Protein AF-0000000082933751 (afdb_homodimer)

Sequence (376 aa):
MKIKSKIVITSTIILCILLGGIYYFNVKMNSLSTYAIDEYTNLIQNIDNNFTFSNYEELMNNRSHMLALPLYCEDISPENGFIGRQKLFVFKSRTSGTVIMLQITYTGSDVDVWSSSFSYSPDLFNASDSVYGNFYNEKIPEVQLASNSFNYKGCSFNLLCLSDDSEKDLAASELMAFSNELIKFITKMKIKSKIVITSTIILCILLGGIYYFNVKMNSLSTYAIDEYTNLIQNIDNNFTFSNYEELMNNRSHMLALPLYCEDISPENGFIGRQKLFVFKSRTSGTVIMLQITYTGSDVDVWSSSFSYSPDLFNASDSVYGNFYNEKIPEVQLASNSFNYKGCSFNLLCLSDDSEKDLAASELMAFSNELIKFITK

Organism: NCBI:txid1450156

Foldseek 3Di:
DDDPPDPPPPPQPQPQVPDDDPPPPVPCCPPPDPVLLVVQVVLVVCCLVPDDDPQKDKDQRVHAGDDDDDPADVVPDRPDDQPSFKGKIWIAHPVQRKIKIKMKGQQQDPDWFKDDWDKDACVAQADLPHPNNVPHDPPDDHKIKIWTWTDDPRMIIIMMMIDNDPPPCPRVVVRVSSVVSVVVVSVD/DDPCPDPPPPPQPQPQVPDDDPPPCVPCCPPPDPVLLVVQVVLVVCCLVPDDDPQKDKDQRVHAGDGDDDPADVVPPRPDDQPSFKGWIWIAHPVQRKIKIKMKGQQQDPDWFKDDWDKDACVAQADLPHPNNVPHDPPDDHKIKIWTWTDDPRMIIIMMMIDNDPPPCPRVVVRVSSVVSVVVVSVD

Secondary structure (DSSP, 8-state):
------------------SS----------SS-HHHHHHHHHHHHHHHHH---TT-EE--TT----PPPSS--TTS-SS--STTSEEEEEEE-TTT--EEEEEEEE------EEEEEEEE-HHHHT-TTSTTGGG--TTS---EEEEEEEEETTEEEEEEEEE--SSTTHHHHHHHHHHHHHHHHHT-/------------------SS----------SS-HHHHHHHHHHHHHHHHH---TT-EE--TT----PPPSS--TTS-SS--STTSEEEEEEE-TTT--EEEEEEEE------EEEEEEEE-HHHHT-TTSTTGGG--TTS---EEEEEEEEETTEEEEEEEEE--SSTTHHHHHHHHHHHHHHHHHH-

Nearest PDB structures (foldseek):
  7pei-assembly2_BBB  TM=5.510E-01  e=3.209E-01  Klebsiella pneumoniae
  6q5f-assembly2_D  TM=5.058E-01  e=2.099E-01  Klebsiella pneumoniae
  7lxg-assembly1_B  TM=5.101E-01  e=3.020E-01  Klebsiella pneumoniae
  5oft-assembly1_B  TM=5.438E-01  e=6.643E-01  Klebsiella pneumoniae
  5qab-assembly3_C  TM=4.799E-01  e=4.090E-01  Klebsiella pneumoniae

Radius of gyration: 20.68 Å; Cα contacts (8 Å, |Δi|>4): 703; chains: 2; bounding box: 68×49×63 Å

Solvent-accessible surface area (backbone atoms only — not comparable to full-atom values): 21483 Å² total; per-residue (Å²): 141,84,87,73,80,80,79,81,76,79,78,77,76,76,76,73,80,71,92,84,83,76,68,78,71,75,59,76,71,60,86,61,55,68,62,60,52,48,54,50,51,52,50,52,51,45,45,75,74,70,61,78,50,93,74,45,45,75,67,35,76,94,45,69,63,72,35,82,72,51,74,88,38,74,79,41,47,62,84,60,76,56,83,92,35,54,46,38,42,39,32,39,22,80,82,74,12,33,39,38,37,39,34,41,16,62,61,71,38,84,57,40,29,66,43,46,40,31,66,46,40,36,74,58,54,46,24,63,85,27,100,38,10,91,63,44,48,93,53,43,56,74,44,29,34,17,36,38,27,31,26,49,93,22,27,27,39,42,37,38,15,36,17,49,59,82,58,82,62,46,19,45,52,53,40,37,54,50,49,45,53,48,52,55,61,72,70,103,137,95,76,80,81,82,81,81,77,80,78,76,74,75,74,73,75,70,92,86,84,81,69,82,73,74,61,78,71,60,85,61,51,69,63,60,53,49,54,49,50,50,49,52,51,44,44,73,73,68,61,80,52,93,74,45,45,76,69,36,76,95,44,65,63,66,36,82,72,54,74,86,38,75,78,41,45,59,84,60,76,58,82,92,35,54,44,38,42,38,33,38,20,80,83,74,11,34,39,39,38,40,35,41,14,62,61,69,40,84,56,39,29,66,43,45,39,31,66,45,40,35,74,57,54,47,26,62,85,26,100,40,11,91,64,44,46,92,54,44,56,74,43,28,34,17,38,38,27,31,25,50,92,21,26,28,39,41,37,38,16,35,18,50,58,82,59,82,64,46,19,46,53,53,40,37,54,50,49,44,53,49,50,56,61,70,72,103

Structure (mmCIF, N/CA/C/O backbone):
data_AF-0000000082933751-model_v1
#
loop_
_entity.id
_entity.type
_entity.pdbx_description
1 polymer 'DUF4367 domain-containing protein'
#
loop_
_atom_site.group_PDB
_atom_site.id
_atom_site.type_symbol
_atom_site.label_atom_id
_atom_site.label_alt_id
_atom_site.label_comp_id
_atom_site.label_asym_id
_atom_site.label_entity_id
_atom_site.label_seq_id
_atom_site.pdbx_PDB_ins_code
_atom_site.Cartn_x
_atom_site.Cartn_y
_atom_site.Cartn_z
_atom_site.occupancy
_atom_site.B_iso_or_equiv
_atom_site.auth_seq_id
_atom_site.auth_comp_id
_atom_site.auth_asym_id
_atom_site.auth_atom_id
_atom_site.pdbx_PDB_model_num
ATOM 1 N N . MET A 1 1 ? 35.469 -22.062 24.422 1 24.06 1 MET A N 1
ATOM 2 C CA . MET A 1 1 ? 34.562 -21.094 25.016 1 24.06 1 MET A CA 1
ATOM 3 C C . MET A 1 1 ? 33.438 -20.734 24.062 1 24.06 1 MET A C 1
ATOM 5 O O . MET A 1 1 ? 33.656 -20.047 23.062 1 24.06 1 MET A O 1
ATOM 9 N N . LYS A 1 2 ? 32.375 -21.688 23.797 1 26.2 2 LYS A N 1
ATOM 10 C CA . LYS A 1 2 ? 31.344 -22.047 22.844 1 26.2 2 LYS A CA 1
ATOM 11 C C . LYS A 1 2 ? 30.266 -20.969 22.766 1 26.2 2 LYS A C 1
ATOM 13 O O . LYS A 1 2 ? 29.953 -20.344 23.766 1 26.2 2 LYS A O 1
ATOM 18 N N . ILE A 1 3 ? 29.719 -20.594 21.469 1 25.05 3 ILE A N 1
ATOM 19 C CA . ILE A 1 3 ? 28.922 -19.672 20.688 1 25.05 3 ILE A CA 1
ATOM 20 C C . ILE A 1 3 ? 27.453 -19.781 21.094 1 25.05 3 ILE A C 1
ATOM 22 O O . ILE A 1 3 ? 26.703 -20.578 20.516 1 25.05 3 ILE A O 1
ATOM 26 N N . LYS A 1 4 ? 26.969 -20.094 22.266 1 26.19 4 LYS A N 1
ATOM 27 C CA . LYS A 1 4 ? 25.578 -20.406 22.562 1 26.19 4 LYS A CA 1
ATOM 28 C C . LYS A 1 4 ? 24.672 -19.203 22.312 1 26.19 4 LYS A C 1
ATOM 30 O O . LYS A 1 4 ? 24.25 -18.531 23.266 1 26.19 4 LYS A O 1
ATOM 35 N N . SER A 1 5 ? 25.031 -18.188 21.547 1 27.33 5 SER A N 1
ATOM 36 C CA . SER A 1 5 ? 24.203 -17 21.656 1 27.33 5 SER A CA 1
ATOM 37 C C . SER A 1 5 ? 22.734 -17.297 21.328 1 27.33 5 SER A C 1
ATOM 39 O O . SER A 1 5 ? 22.453 -17.922 20.297 1 27.33 5 SER A O 1
ATOM 41 N N . LYS A 1 6 ? 21.766 -17.438 22.375 1 26.12 6 LYS A N 1
ATOM 42 C CA . LYS A 1 6 ? 20.328 -17.609 22.594 1 26.12 6 LYS A CA 1
ATOM 43 C C . LYS A 1 6 ? 19.531 -16.703 21.656 1 26.12 6 LYS A C 1
ATOM 45 O O . LYS A 1 6 ? 19.719 -15.484 21.656 1 26.12 6 LYS A O 1
ATOM 50 N N . ILE A 1 7 ? 19.047 -17.172 20.5 1 26.59 7 ILE A N 1
ATOM 51 C CA . ILE A 1 7 ? 18.141 -16.75 19.438 1 26.59 7 ILE A CA 1
ATOM 52 C C . ILE A 1 7 ? 16.797 -16.359 20.031 1 26.59 7 ILE A C 1
ATOM 54 O O . ILE A 1 7 ? 16.062 -17.203 20.531 1 26.59 7 ILE A O 1
ATOM 58 N N . VAL A 1 8 ? 16.578 -15.305 20.922 1 26.89 8 VAL A N 1
ATOM 59 C CA . VAL A 1 8 ? 15.312 -14.789 21.438 1 26.89 8 VAL A CA 1
ATOM 60 C C . VAL A 1 8 ? 14.344 -14.539 20.281 1 26.89 8 VAL A C 1
ATOM 62 O O . VAL A 1 8 ? 14.555 -13.641 19.453 1 26.89 8 VAL A O 1
ATOM 65 N N . ILE A 1 9 ? 13.812 -15.492 19.578 1 28.45 9 ILE A N 1
ATOM 66 C CA . ILE A 1 9 ? 12.734 -15.523 18.594 1 28.45 9 ILE A CA 1
ATOM 67 C C . ILE A 1 9 ? 11.516 -14.789 19.141 1 28.45 9 ILE A C 1
ATOM 69 O O . ILE A 1 9 ? 10.906 -15.234 20.125 1 28.45 9 ILE A O 1
ATOM 73 N N . THR A 1 10 ? 11.391 -13.406 19.141 1 27.56 10 THR A N 1
ATOM 74 C CA . THR A 1 10 ? 10.242 -12.57 19.5 1 27.56 10 THR A CA 1
ATOM 75 C C . THR A 1 10 ? 8.977 -13.078 18.812 1 27.56 10 THR A C 1
ATOM 77 O O . THR A 1 10 ? 8.922 -13.18 17.578 1 27.56 10 THR A O 1
ATOM 80 N N . SER A 1 11 ? 8.117 -13.953 19.391 1 28.23 11 SER A N 1
ATOM 81 C CA . SER A 1 11 ? 6.723 -14.352 19.219 1 28.23 11 SER A CA 1
ATOM 82 C C . SER A 1 11 ? 5.855 -13.172 18.797 1 28.23 11 SER A C 1
ATOM 84 O O . SER A 1 11 ? 5.68 -12.219 19.562 1 28.23 11 SER A O 1
ATOM 86 N N . THR A 1 12 ? 5.875 -12.695 17.703 1 30.56 12 THR A N 1
ATOM 87 C CA . THR A 1 12 ? 4.977 -11.703 17.109 1 30.56 12 THR A CA 1
ATOM 88 C C . THR A 1 12 ? 3.52 -12.102 17.328 1 30.56 12 THR A C 1
ATOM 90 O O . THR A 1 12 ? 3.074 -13.141 16.844 1 30.56 12 THR A O 1
ATOM 93 N N . ILE A 1 13 ? 2.889 -11.758 18.5 1 29.83 13 ILE A N 1
ATOM 94 C CA . ILE A 1 13 ? 1.496 -11.797 18.938 1 29.83 13 ILE A CA 1
ATOM 95 C C . ILE A 1 13 ? 0.592 -11.273 17.828 1 29.83 13 ILE A C 1
ATOM 97 O O . ILE A 1 13 ? 0.677 -10.102 17.453 1 29.83 13 ILE A O 1
ATOM 101 N N . ILE A 1 14 ? 0.33 -11.984 16.828 1 31.81 14 ILE A N 1
ATOM 102 C CA . ILE A 1 14 ? -0.873 -11.773 16.031 1 31.81 14 ILE A CA 1
ATOM 103 C C . ILE A 1 14 ? -2.07 -11.555 16.953 1 31.81 14 ILE A C 1
ATOM 105 O O . ILE A 1 14 ? -2.516 -12.484 17.641 1 31.81 14 ILE A O 1
ATOM 109 N N . LEU A 1 15 ? -2.156 -10.43 17.578 1 31.05 15 LEU A N 1
ATOM 110 C CA . LEU A 1 15 ? -3.371 -10.125 18.328 1 31.05 15 LEU A CA 1
ATOM 111 C C . LEU A 1 15 ? -4.59 -10.141 17.406 1 31.05 15 LEU A C 1
ATOM 113 O O . LEU A 1 15 ? -4.785 -9.227 16.609 1 31.05 15 LEU A O 1
ATOM 117 N N . CYS A 1 16 ? -4.973 -11.258 16.984 1 29.83 16 CYS A N 1
ATOM 118 C CA . CYS A 1 16 ? -6.352 -11.359 16.531 1 29.83 16 CYS A CA 1
ATOM 119 C C . CYS A 1 16 ? -7.324 -10.891 17.594 1 29.83 16 CYS A C 1
ATOM 121 O O . CYS A 1 16 ? -7.57 -11.602 18.578 1 29.83 16 CYS A O 1
ATOM 123 N N . ILE A 1 17 ? -7.551 -9.656 17.938 1 32.56 17 ILE A N 1
ATOM 124 C CA . ILE A 1 17 ? -8.641 -9.203 18.797 1 32.56 17 ILE A CA 1
ATOM 125 C C . ILE A 1 17 ? -9.969 -9.75 18.281 1 32.56 17 ILE A C 1
ATOM 127 O O . ILE A 1 17 ? -10.547 -9.203 17.344 1 32.56 17 ILE A O 1
ATOM 131 N N . LEU A 1 18 ? -10.25 -10.938 18.156 1 29.06 18 LEU A N 1
ATOM 132 C CA . LEU A 1 18 ? -11.594 -11.484 17.969 1 29.06 18 LEU A CA 1
ATOM 133 C C . LEU A 1 18 ? -12.602 -10.773 18.859 1 29.06 18 LEU A C 1
ATOM 135 O O . LEU A 1 18 ? -13.641 -10.305 18.391 1 29.06 18 LEU A O 1
ATOM 139 N N . LEU A 1 19 ? -13.258 -11.633 19.984 1 30.53 19 LEU A N 1
ATOM 140 C CA . LEU A 1 19 ? -14.492 -11.5 20.75 1 30.53 19 LEU A CA 1
ATOM 141 C C . LEU A 1 19 ? -14.578 -10.125 21.406 1 30.53 19 LEU A C 1
ATOM 143 O O . LEU A 1 19 ? -13.648 -9.32 21.297 1 30.53 19 LEU A O 1
ATOM 147 N N . GLY A 1 20 ? -15.133 -10.078 23 1 29.86 20 GLY A N 1
ATOM 148 C CA . GLY A 1 20 ? -15.977 -9.391 23.969 1 29.86 20 GLY A CA 1
ATOM 149 C C . GLY A 1 20 ? -15.414 -8.047 24.391 1 29.86 20 GLY A C 1
ATOM 150 O O . GLY A 1 20 ? -16.109 -7.031 24.312 1 29.86 20 GLY A O 1
ATOM 151 N N . GLY A 1 21 ? -14.789 -8.039 25.766 1 26.27 21 GLY A N 1
ATOM 152 C CA . GLY A 1 21 ? -14.672 -6.895 26.672 1 26.27 21 GLY A CA 1
ATOM 153 C C . GLY A 1 21 ? -13.695 -5.844 26.172 1 26.27 21 GLY A C 1
ATOM 154 O O . GLY A 1 21 ? -12.547 -6.152 25.875 1 26.27 21 GLY A O 1
ATOM 155 N N . ILE A 1 22 ? -14.086 -4.812 25.391 1 28.75 22 ILE A N 1
ATOM 156 C CA . ILE A 1 22 ? -13.562 -3.453 25.297 1 28.75 22 ILE A CA 1
ATOM 157 C C . ILE A 1 22 ? -12.758 -3.113 26.547 1 28.75 22 ILE A C 1
ATOM 159 O O . ILE A 1 22 ? -13.328 -2.787 27.578 1 28.75 22 ILE A O 1
ATOM 163 N N . TYR A 1 23 ? -12.016 -3.977 27.141 1 25.58 23 TYR A N 1
ATOM 164 C CA . TYR A 1 23 ? -11.297 -3.264 28.188 1 25.58 23 TYR A CA 1
ATOM 165 C C . TYR A 1 23 ? -10.75 -1.938 27.672 1 25.58 23 TYR A C 1
ATOM 167 O O . TYR A 1 23 ? -10.18 -1.877 26.578 1 25.58 23 TYR A O 1
ATOM 175 N N . TYR A 1 24 ? -11.297 -0.832 28.328 1 26.22 24 TYR A N 1
ATOM 176 C CA . TYR A 1 24 ? -11.055 0.606 28.297 1 26.22 24 TYR A CA 1
ATOM 177 C C . TYR A 1 24 ? -9.555 0.905 28.297 1 26.22 24 TYR A C 1
ATOM 179 O O . TYR A 1 24 ? -8.898 0.784 29.328 1 26.22 24 TYR A O 1
ATOM 187 N N . PHE A 1 25 ? -8.805 0.22 27.562 1 28.16 25 PHE A N 1
ATOM 188 C CA . PHE A 1 25 ? -7.5 0.857 27.484 1 28.16 25 PHE A CA 1
ATOM 189 C C . PHE A 1 25 ? -7.637 2.373 27.406 1 28.16 25 PHE A C 1
ATOM 191 O O . PHE A 1 25 ? -7.984 2.922 26.359 1 28.16 25 PHE A O 1
ATOM 198 N N . ASN A 1 26 ? -8.016 2.969 28.422 1 27.53 26 ASN A N 1
ATOM 199 C CA . ASN A 1 26 ? -7.84 4.391 28.703 1 27.53 26 ASN A CA 1
ATOM 200 C C . ASN A 1 26 ? -6.453 4.875 28.297 1 27.53 26 ASN A C 1
ATOM 202 O O . ASN A 1 26 ? -5.57 5.023 29.156 1 27.53 26 ASN A O 1
ATOM 206 N N . VAL A 1 27 ? -5.805 4.113 27.422 1 32.09 27 VAL A N 1
ATOM 207 C CA . VAL A 1 27 ? -4.586 4.805 27.016 1 32.09 27 VAL A CA 1
ATOM 208 C C . VAL A 1 27 ? -4.91 6.242 26.609 1 32.09 27 VAL A C 1
ATOM 210 O O . VAL A 1 27 ? -5.895 6.488 25.906 1 32.09 27 VAL A O 1
ATOM 213 N N . LYS A 1 28 ? -4.387 7.156 27.219 1 31.59 28 LYS A N 1
ATOM 214 C CA . LYS A 1 28 ? -4.395 8.578 26.906 1 31.59 28 LYS A CA 1
ATOM 215 C C . LYS A 1 28 ? -4.258 8.812 25.406 1 31.59 28 LYS A C 1
ATOM 217 O O . LYS A 1 28 ? -3.166 8.672 24.844 1 31.59 28 LYS A O 1
ATOM 222 N N . MET A 1 29 ? -5.082 8.281 24.516 1 39.28 29 MET A N 1
ATOM 223 C CA . MET A 1 29 ? -5.273 9.062 23.297 1 39.28 29 MET A CA 1
ATOM 224 C C . MET A 1 29 ? -5.129 10.555 23.578 1 39.28 29 MET A C 1
ATOM 226 O O . MET A 1 29 ? -6.121 11.242 23.828 1 39.28 29 MET A O 1
ATOM 230 N N . ASN A 1 30 ? -4.246 10.805 24.312 1 38.62 30 ASN A N 1
ATOM 231 C CA . ASN A 1 30 ? -4.16 12.195 24.75 1 38.62 30 ASN A CA 1
ATOM 232 C C . ASN A 1 30 ? -4.438 13.164 23.594 1 38.62 30 ASN A C 1
ATOM 234 O O . ASN A 1 30 ? -5.246 14.078 23.734 1 38.62 30 ASN A O 1
ATOM 238 N N 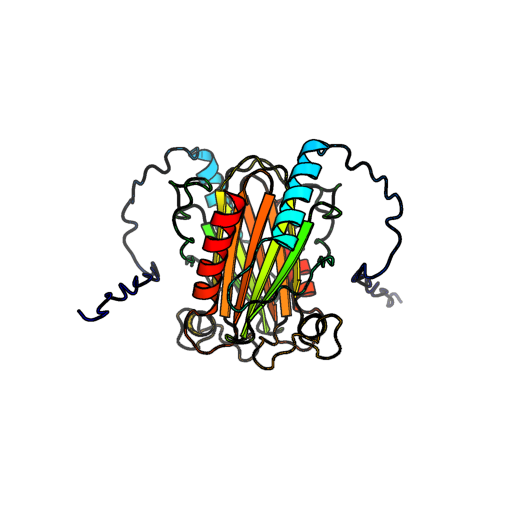. SER A 1 31 ? -3.318 13.273 22.625 1 45.59 31 SER A N 1
ATOM 239 C CA . SER A 1 31 ? -3.258 14.555 21.922 1 45.59 31 SER A CA 1
ATOM 240 C C . SER A 1 31 ? -4.27 14.617 20.797 1 45.59 31 SER A C 1
ATOM 242 O O . SER A 1 31 ? -4.34 15.609 20.062 1 45.59 31 SER A O 1
ATOM 244 N N . LEU A 1 32 ? -4.809 13.445 20.344 1 53.34 32 LEU A N 1
ATOM 245 C CA . LEU A 1 32 ? -5.812 13.672 19.312 1 53.34 32 LEU A CA 1
ATOM 246 C C . LEU A 1 32 ? -7.066 14.312 19.891 1 53.34 32 LEU A C 1
ATOM 248 O O . LEU A 1 32 ? -7.59 13.844 20.906 1 53.34 32 LEU A O 1
ATOM 252 N N . SER A 1 33 ? -7.359 15.422 19.344 1 59.88 33 SER A N 1
ATOM 253 C CA . SER A 1 33 ? -8.586 16.078 19.797 1 59.88 33 SER A CA 1
ATOM 254 C C . SER A 1 33 ? -9.789 15.148 19.672 1 59.88 33 SER A C 1
ATOM 256 O O . SER A 1 33 ? -9.844 14.312 18.766 1 59.88 33 SER A O 1
ATOM 258 N N . THR A 1 34 ? -10.539 14.969 20.594 1 62.62 34 THR A N 1
ATOM 259 C CA . THR A 1 34 ? -11.781 14.211 20.656 1 62.62 34 THR A CA 1
ATOM 260 C C . THR A 1 34 ? -12.57 14.367 19.359 1 62.62 34 THR A C 1
ATOM 262 O O . THR A 1 34 ? -13.133 13.398 18.844 1 62.62 34 THR A O 1
ATOM 265 N N . TYR A 1 35 ? -12.469 15.5 18.828 1 58.5 35 TYR A N 1
ATOM 266 C CA . TYR A 1 35 ? -13.195 15.781 17.594 1 58.5 35 TYR A CA 1
ATOM 267 C C . TYR A 1 35 ? -12.617 14.992 16.422 1 58.5 35 TYR A C 1
ATOM 269 O O . TYR A 1 35 ? -13.359 14.406 15.633 1 58.5 35 TYR A O 1
ATOM 277 N N . ALA A 1 36 ? -11.359 14.891 16.359 1 72.25 36 ALA A N 1
ATOM 278 C CA . ALA A 1 36 ? -10.703 14.203 15.258 1 72.25 36 ALA A CA 1
ATOM 279 C C . ALA A 1 36 ? -10.992 12.703 15.297 1 72.25 36 ALA A C 1
ATOM 281 O O . ALA A 1 36 ? -11.219 12.078 14.258 1 72.25 36 ALA A O 1
ATOM 282 N N . ILE A 1 37 ? -11.203 12.25 16.484 1 75 37 ILE A N 1
ATOM 283 C CA . ILE A 1 37 ? -11.484 10.828 16.656 1 75 37 ILE A CA 1
ATOM 284 C C . ILE A 1 37 ? -12.938 10.547 16.266 1 75 37 ILE A C 1
ATOM 286 O O . ILE A 1 37 ? -13.227 9.531 15.625 1 75 37 ILE A O 1
ATOM 290 N N . ASP A 1 38 ? -13.773 11.469 16.562 1 83.62 38 ASP A N 1
ATOM 291 C CA . ASP A 1 38 ? -15.188 11.305 16.203 1 83.62 38 ASP A CA 1
ATOM 292 C C . ASP A 1 38 ? -15.383 11.32 14.695 1 83.62 38 ASP A C 1
ATOM 294 O O . ASP A 1 38 ? -16.141 10.516 14.156 1 83.62 38 ASP A O 1
ATOM 298 N N . GLU A 1 39 ? -14.719 12.234 14.078 1 86.69 39 GLU A N 1
ATOM 299 C CA . GLU A 1 39 ? -14.844 12.32 12.633 1 86.69 39 GLU A CA 1
ATOM 300 C C . GLU A 1 39 ? -14.312 11.062 11.953 1 86.69 39 GLU A C 1
ATOM 302 O O . GLU A 1 39 ? -14.93 10.562 11.008 1 86.69 39 GLU A O 1
ATOM 307 N N . TYR A 1 40 ? -13.289 10.625 12.484 1 91.5 40 TYR A N 1
ATOM 308 C CA . TYR A 1 40 ? -12.727 9.383 11.969 1 91.5 40 TYR A CA 1
ATOM 309 C C . TYR A 1 40 ? -13.688 8.211 12.195 1 91.5 40 TYR A C 1
ATOM 311 O O . TYR A 1 40 ? -13.961 7.445 11.273 1 91.5 40 TYR A O 1
ATOM 319 N N . THR A 1 41 ? -14.18 8.125 13.359 1 91.19 41 THR A N 1
ATOM 320 C CA . THR A 1 41 ? -15.102 7.043 13.688 1 91.19 41 THR A CA 1
ATOM 321 C C . THR A 1 41 ? -16.344 7.109 12.805 1 91.19 41 THR A C 1
ATOM 323 O O . THR A 1 41 ? -16.812 6.086 12.312 1 91.19 41 THR A O 1
ATOM 326 N N . ASN A 1 42 ? -16.844 8.273 12.672 1 93.31 42 ASN A N 1
ATOM 327 C CA . ASN A 1 42 ? -18 8.453 11.82 1 93.31 42 ASN A CA 1
ATOM 328 C C . ASN A 1 42 ? -17.719 8.047 10.375 1 93.31 42 ASN A C 1
ATOM 330 O O . ASN A 1 42 ? -18.562 7.438 9.719 1 93.31 42 ASN A O 1
ATOM 334 N N . LEU A 1 43 ? -16.578 8.383 9.914 1 94.44 43 LEU A N 1
ATOM 335 C CA . LEU A 1 43 ? -16.172 8.008 8.562 1 94.44 43 LEU A CA 1
ATOM 336 C C . LEU A 1 43 ? -16.156 6.492 8.406 1 94.44 43 LEU A C 1
ATOM 338 O O . LEU A 1 43 ? -16.719 5.957 7.453 1 94.44 43 LEU A O 1
ATOM 342 N N . ILE A 1 44 ? -15.539 5.793 9.336 1 94 44 ILE A N 1
ATOM 343 C CA . ILE A 1 44 ? -15.422 4.34 9.281 1 94 44 ILE A CA 1
ATOM 344 C C . ILE A 1 44 ? -16.812 3.709 9.32 1 94 44 ILE A C 1
ATOM 346 O O . ILE A 1 44 ? -17.125 2.811 8.539 1 94 44 ILE A O 1
ATOM 350 N N . GLN A 1 45 ? -17.641 4.223 10.188 1 93.06 45 GLN A N 1
ATOM 351 C CA . GLN A 1 45 ? -19 3.701 10.289 1 93.06 45 GLN A CA 1
ATOM 352 C C . GLN A 1 45 ? -19.781 3.934 9 1 93.06 45 GLN A C 1
ATOM 354 O O . GLN A 1 45 ? -20.531 3.064 8.562 1 93.06 45 GLN A O 1
ATOM 359 N N . ASN A 1 46 ? -19.578 5.043 8.492 1 95.44 46 ASN A N 1
ATOM 360 C CA . ASN A 1 46 ? -20.25 5.348 7.242 1 95.44 46 ASN A CA 1
ATOM 361 C C . ASN A 1 46 ? -19.844 4.391 6.129 1 95.44 46 ASN A C 1
ATOM 363 O O . ASN A 1 46 ? -20.688 3.898 5.379 1 95.44 46 ASN A O 1
ATOM 367 N N . ILE A 1 47 ? -18.594 4.129 5.984 1 94.5 47 ILE A N 1
ATOM 368 C CA . ILE A 1 47 ? -18.094 3.211 4.969 1 94.5 47 ILE A CA 1
ATOM 369 C C . ILE A 1 47 ? -18.609 1.8 5.254 1 94.5 47 ILE A C 1
ATOM 371 O O . ILE A 1 47 ? -19.125 1.127 4.355 1 94.5 47 ILE A O 1
ATOM 375 N N . ASP A 1 48 ? -18.531 1.412 6.469 1 92.75 48 ASP A N 1
ATOM 376 C CA . ASP A 1 48 ? -19 0.089 6.867 1 92.75 48 ASP A CA 1
ATOM 377 C C . ASP A 1 48 ? -20.469 -0.113 6.488 1 92.75 48 ASP A C 1
ATOM 379 O O . ASP A 1 48 ? -20.859 -1.191 6.031 1 92.75 48 ASP A O 1
ATOM 383 N N . ASN A 1 49 ? -21.234 0.91 6.594 1 93.56 49 ASN A N 1
ATOM 384 C CA . ASN A 1 49 ? -22.688 0.756 6.492 1 93.56 49 ASN A CA 1
ATOM 385 C C . ASN A 1 49 ? -23.188 1.09 5.09 1 93.56 49 ASN A C 1
ATOM 387 O O . ASN A 1 49 ? -24.219 0.566 4.652 1 93.56 49 ASN A O 1
ATOM 391 N N . ASN A 1 50 ? -22.438 1.952 4.383 1 95.5 50 ASN A N 1
ATOM 392 C CA . ASN A 1 50 ? -23.109 2.551 3.238 1 95.5 50 ASN A CA 1
ATOM 393 C C . ASN A 1 50 ? -22.266 2.43 1.968 1 95.5 50 ASN A C 1
ATOM 395 O O . ASN A 1 50 ? -22.766 2.676 0.867 1 95.5 50 ASN A O 1
ATOM 399 N N . PHE A 1 51 ? -21.016 2.102 2.043 1 96.5 51 PHE A N 1
ATOM 400 C CA . PHE A 1 51 ? -20.188 2.004 0.843 1 96.5 51 PHE A CA 1
ATOM 401 C C . PHE A 1 51 ? -20.234 0.595 0.266 1 96.5 51 PHE A C 1
ATOM 403 O O . PHE A 1 51 ? -20.016 -0.383 0.981 1 96.5 51 PHE A O 1
ATOM 410 N N . THR A 1 52 ? -20.531 0.563 -0.919 1 95.44 52 THR A N 1
ATOM 411 C CA . THR A 1 52 ? -20.484 -0.695 -1.656 1 95.44 52 THR A CA 1
ATOM 412 C C . THR A 1 52 ? -19.781 -0.519 -2.994 1 95.44 52 THR A C 1
ATOM 414 O O . THR A 1 52 ? -19.75 0.58 -3.553 1 95.44 52 THR A O 1
ATOM 417 N N . PHE A 1 53 ? -19.188 -1.537 -3.4 1 95.5 53 PHE A N 1
ATOM 418 C CA . PHE A 1 53 ? -18.578 -1.572 -4.723 1 95.5 53 PHE A CA 1
ATOM 419 C C . PHE A 1 53 ? -19.078 -2.773 -5.52 1 95.5 53 PHE A C 1
ATOM 421 O O . PHE A 1 53 ? -19 -3.91 -5.047 1 95.5 53 PHE A O 1
ATOM 428 N N . SER A 1 54 ? -19.578 -2.48 -6.656 1 93.12 54 SER A N 1
ATOM 429 C CA . SER A 1 54 ? -20.281 -3.482 -7.453 1 93.12 54 SER A CA 1
ATOM 430 C C . SER A 1 54 ? -19.438 -4.746 -7.617 1 93.12 54 SER A C 1
ATOM 432 O O . SER A 1 54 ? -18.25 -4.668 -7.906 1 93.12 54 SER A O 1
ATOM 434 N N . ASN A 1 55 ? -20.031 -5.9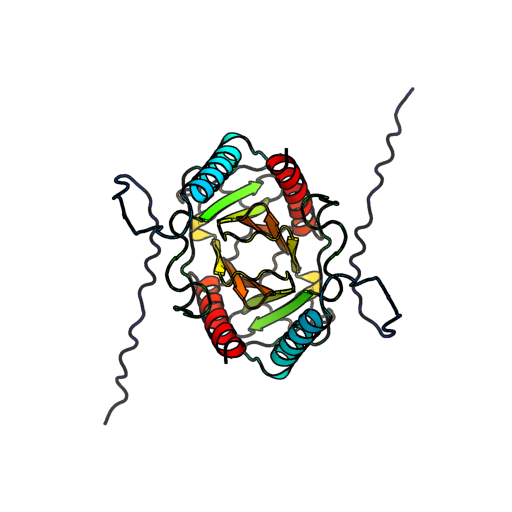26 -7.34 1 91 55 ASN A N 1
ATOM 435 C CA . ASN A 1 55 ? -19.484 -7.262 -7.531 1 91 55 ASN A CA 1
ATOM 436 C C . ASN A 1 55 ? -18.422 -7.578 -6.48 1 91 55 ASN A C 1
ATOM 438 O O . ASN A 1 55 ? -17.609 -8.484 -6.668 1 91 55 ASN A O 1
ATOM 442 N N . TYR A 1 56 ? -18.359 -6.746 -5.477 1 92.62 56 TYR A N 1
ATOM 443 C CA . TYR A 1 56 ? -17.438 -7.012 -4.379 1 92.62 56 TYR A CA 1
ATOM 444 C C . TYR A 1 56 ? -18.188 -7.207 -3.066 1 92.62 56 TYR A C 1
ATOM 446 O O . TYR A 1 56 ? -19.219 -6.574 -2.838 1 92.62 56 TYR A O 1
ATOM 454 N N . GLU A 1 57 ? -17.656 -8.008 -2.252 1 89.88 57 GLU A N 1
ATOM 455 C CA . GLU A 1 57 ? -18.109 -8.195 -0.882 1 89.88 57 GLU A CA 1
ATOM 456 C C . GLU A 1 57 ? -17.047 -7.785 0.126 1 89.88 57 GLU A C 1
ATOM 458 O O . GLU A 1 57 ? -15.867 -8.125 -0.037 1 89.88 57 GLU A O 1
ATOM 463 N N . GLU A 1 58 ? -17.469 -7.055 1.114 1 92.31 58 GLU A N 1
ATOM 464 C CA . GLU A 1 58 ? -16.562 -6.668 2.189 1 92.31 58 GLU A CA 1
ATOM 465 C C . GLU A 1 58 ? -16.484 -7.75 3.268 1 92.31 58 GLU A C 1
ATOM 467 O O . GLU A 1 58 ? -17.516 -8.195 3.773 1 92.31 58 GLU A O 1
ATOM 472 N N . LEU A 1 59 ? -15.289 -8.07 3.693 1 88.75 59 LEU A N 1
ATOM 473 C CA . LEU A 1 59 ? -15.094 -9.266 4.5 1 88.75 59 LEU A CA 1
ATOM 474 C C . LEU A 1 59 ? -14.938 -8.914 5.973 1 88.75 59 LEU A C 1
ATOM 476 O O . LEU A 1 59 ? -15.211 -9.734 6.848 1 88.75 59 LEU A O 1
ATOM 480 N N . MET A 1 60 ? -14.422 -7.801 6.211 1 85.88 60 MET A N 1
ATOM 481 C CA . MET A 1 60 ? -13.945 -7.512 7.559 1 85.88 60 MET A CA 1
ATOM 482 C C . MET A 1 60 ? -15.094 -7.117 8.477 1 85.88 60 MET A C 1
ATOM 484 O O . MET A 1 60 ? -15.062 -7.395 9.68 1 85.88 60 MET A O 1
ATOM 488 N N . ASN A 1 61 ? -16.031 -6.52 7.961 1 79.25 61 ASN A N 1
ATOM 489 C CA . ASN A 1 61 ? -17.141 -5.996 8.75 1 79.25 61 ASN A CA 1
ATOM 490 C C . ASN A 1 61 ? -16.656 -5.254 9.984 1 79.25 61 ASN A C 1
ATOM 492 O O . ASN A 1 61 ? -15.875 -4.309 9.883 1 79.25 61 ASN A O 1
ATOM 496 N N . ASN A 1 62 ? -16.953 -5.691 11.125 1 74.31 62 ASN A N 1
ATOM 497 C CA . ASN A 1 62 ? -16.594 -4.969 12.336 1 74.31 62 ASN A CA 1
ATOM 498 C C . ASN A 1 62 ? -15.219 -5.406 12.859 1 74.31 62 ASN A C 1
ATOM 500 O O . ASN A 1 62 ? -14.773 -4.938 13.906 1 74.31 62 ASN A O 1
ATOM 504 N N . ARG A 1 63 ? -14.641 -6.238 12.07 1 75.62 63 ARG A N 1
ATOM 505 C CA . ARG A 1 63 ? -13.312 -6.688 12.469 1 75.62 63 ARG A CA 1
ATOM 506 C C . ARG A 1 63 ? -12.227 -5.848 11.797 1 75.62 63 ARG A C 1
ATOM 508 O O . ARG A 1 63 ? -12.5 -5.141 10.828 1 75.62 63 ARG A O 1
ATOM 515 N N . SER A 1 64 ? -11.031 -5.797 12.562 1 73 64 SER A N 1
ATOM 516 C CA . SER A 1 64 ? -9.883 -5.148 11.938 1 73 64 SER A CA 1
ATOM 517 C C . SER A 1 64 ? -8.625 -5.988 12.102 1 73 64 SER A C 1
ATOM 519 O O . SER A 1 64 ? -8.578 -6.902 12.93 1 73 64 SER A O 1
ATOM 521 N N . HIS A 1 65 ? -7.766 -5.809 11.203 1 74.94 65 HIS A N 1
ATOM 522 C CA . HIS A 1 65 ? -6.48 -6.496 11.156 1 74.94 65 HIS A CA 1
ATOM 523 C C . HIS A 1 65 ? -5.336 -5.512 10.953 1 74.94 65 HIS A C 1
ATOM 525 O O . HIS A 1 65 ? -5.465 -4.555 10.188 1 74.94 65 HIS A O 1
ATOM 531 N N . MET A 1 66 ? -4.352 -5.668 11.828 1 73.12 66 MET A N 1
ATOM 532 C CA . MET A 1 66 ? -3.172 -4.82 11.703 1 73.12 66 MET A CA 1
ATOM 533 C C . MET A 1 66 ? -1.894 -5.648 11.766 1 73.12 66 MET A C 1
ATOM 535 O O . MET A 1 66 ? -1.866 -6.707 12.398 1 73.12 66 MET A O 1
ATOM 539 N N . LEU A 1 67 ? -0.945 -5.168 11.031 1 75.62 67 LEU A N 1
ATOM 540 C CA . LEU A 1 67 ? 0.414 -5.684 11.156 1 75.62 67 LEU A CA 1
ATOM 541 C C . LEU A 1 67 ? 1.229 -4.832 12.125 1 75.62 67 LEU A C 1
ATOM 543 O O . LEU A 1 67 ? 1.097 -3.605 12.141 1 75.62 67 LEU A O 1
ATOM 547 N N . ALA A 1 68 ? 1.979 -5.523 12.867 1 67 68 ALA A N 1
ATOM 548 C CA . ALA A 1 68 ? 2.84 -4.805 13.805 1 67 68 ALA A CA 1
ATOM 549 C C . ALA A 1 68 ? 3.783 -3.859 13.07 1 67 68 ALA A C 1
ATOM 551 O O . ALA A 1 68 ? 4.148 -4.105 11.922 1 67 68 ALA A O 1
ATOM 552 N N . LEU A 1 69 ? 3.975 -2.758 13.719 1 71 69 LEU A N 1
ATOM 553 C CA . LEU A 1 69 ? 4.891 -1.771 13.156 1 71 69 LEU A CA 1
ATOM 554 C C . LEU A 1 69 ? 6.34 -2.164 13.414 1 71 69 LEU A C 1
ATOM 556 O O . LEU A 1 69 ? 6.633 -2.865 14.391 1 71 69 LEU A O 1
ATOM 560 N N . PRO A 1 70 ? 7.125 -1.823 12.336 1 63.66 70 PRO A N 1
ATOM 561 C CA . PRO A 1 70 ? 8.547 -2.025 12.625 1 63.66 70 PRO A CA 1
ATOM 562 C C . PRO A 1 70 ? 8.984 -1.394 13.938 1 63.66 70 PRO A C 1
ATOM 564 O O . PRO A 1 70 ? 8.266 -0.557 14.492 1 63.66 70 PRO A O 1
ATOM 567 N N . LEU A 1 71 ? 10.047 -1.799 14.5 1 58.97 71 LEU A N 1
ATOM 568 C CA . LEU A 1 71 ? 10.609 -1.306 15.758 1 58.97 71 LEU A CA 1
ATOM 569 C C . LEU A 1 71 ? 10.453 0.208 15.859 1 58.97 71 LEU A C 1
ATOM 571 O O . LEU A 1 71 ? 10.391 0.902 14.844 1 58.97 71 LEU A O 1
ATOM 575 N N . TYR A 1 72 ? 10.297 0.579 17.094 1 58.09 72 TYR A N 1
ATOM 576 C CA . TYR A 1 72 ? 10.102 1.941 17.578 1 58.09 72 TYR A CA 1
ATOM 577 C C . TYR A 1 72 ? 11.102 2.895 16.922 1 58.09 72 TYR A C 1
ATOM 579 O O . TYR A 1 72 ? 12.305 2.617 16.891 1 58.09 72 TYR A O 1
ATOM 587 N N . CYS A 1 73 ? 10.461 3.662 15.984 1 61.53 73 CYS A N 1
ATOM 588 C CA . CYS A 1 73 ? 11.258 4.805 15.547 1 61.53 73 CYS A CA 1
ATOM 589 C C . CYS A 1 73 ? 10.789 6.086 16.234 1 61.53 73 CYS A C 1
ATOM 591 O O . CYS A 1 73 ? 9.703 6.59 15.93 1 61.53 73 CYS A O 1
ATOM 593 N N . GLU A 1 74 ? 11.586 6.523 17.172 1 62.03 74 GLU A N 1
ATOM 594 C CA . GLU A 1 74 ? 11.273 7.734 17.922 1 62.03 74 GLU A CA 1
ATOM 595 C C . GLU A 1 74 ? 10.961 8.898 17 1 62.03 74 GLU A C 1
ATOM 597 O O . GLU A 1 74 ? 10.164 9.781 17.328 1 62.03 74 GLU A O 1
ATOM 602 N N . ASP A 1 75 ? 11.539 8.82 15.883 1 61.5 75 ASP A N 1
ATOM 603 C CA . ASP A 1 75 ? 11.406 9.961 14.984 1 61.5 75 ASP A CA 1
ATOM 604 C C . ASP A 1 75 ? 10.062 9.922 14.25 1 61.5 75 ASP A C 1
ATOM 606 O O . ASP A 1 75 ? 9.578 10.953 13.781 1 61.5 75 ASP A O 1
ATOM 610 N N . ILE A 1 76 ? 9.562 8.656 14.016 1 66.44 76 ILE A N 1
ATOM 611 C CA . ILE A 1 76 ? 8.273 8.477 13.344 1 66.44 76 ILE A CA 1
ATOM 612 C C . ILE A 1 76 ? 7.223 8.031 14.359 1 66.44 76 ILE A C 1
ATOM 614 O O . ILE A 1 76 ? 7.168 6.859 14.742 1 66.44 76 ILE A O 1
ATOM 618 N N . SER A 1 77 ? 6.555 8.875 15.102 1 61.22 77 SER A N 1
ATOM 619 C CA . SER A 1 77 ? 5.473 8.93 16.078 1 61.22 77 SER A CA 1
ATOM 620 C C . SER A 1 77 ? 5.59 7.793 17.094 1 61.22 77 SER A C 1
ATOM 622 O O . SER A 1 77 ? 5.152 6.668 16.828 1 61.22 77 SER A O 1
ATOM 624 N N . PRO A 1 78 ? 6.41 7.922 18.031 1 53.75 78 PRO A N 1
ATOM 625 C CA . PRO A 1 78 ? 6.711 6.977 19.109 1 53.75 78 PRO A CA 1
ATOM 626 C C . PRO A 1 78 ? 5.453 6.445 19.781 1 53.75 78 PRO A C 1
ATOM 628 O O . PRO A 1 78 ? 5.402 5.273 20.172 1 53.75 78 PRO A O 1
ATOM 631 N N . GLU A 1 79 ? 4.598 7.324 20.203 1 52.16 79 GLU A N 1
ATOM 632 C CA . GLU A 1 79 ? 3.705 7.02 21.328 1 52.16 79 GLU A CA 1
ATOM 633 C C . GLU A 1 79 ? 2.42 6.359 20.828 1 52.16 79 GLU A C 1
ATOM 635 O O . GLU A 1 79 ? 1.728 5.691 21.609 1 52.16 79 GLU A O 1
ATOM 640 N N . ASN A 1 80 ? 2.148 6.594 19.578 1 56.16 80 ASN A N 1
ATOM 641 C CA . ASN A 1 80 ? 0.769 6.145 19.422 1 56.16 80 ASN A CA 1
ATOM 642 C C . ASN A 1 80 ? 0.635 5.145 18.266 1 56.16 80 ASN A C 1
ATOM 644 O O . ASN A 1 80 ? 0.96 5.461 17.125 1 56.16 80 ASN A O 1
ATOM 648 N N . GLY A 1 81 ? 0.847 3.939 18.5 1 65.81 81 GLY A N 1
ATOM 649 C CA . GLY A 1 81 ? 0.478 2.869 17.578 1 65.81 81 GLY A CA 1
ATOM 650 C C . GLY A 1 81 ? -0.785 3.166 16.797 1 65.81 81 GLY A C 1
ATOM 651 O O . GLY A 1 81 ? -1.053 4.32 16.453 1 65.81 81 GLY A O 1
ATOM 652 N N . PHE A 1 82 ? -1.383 2.162 16.234 1 74.5 82 PHE A N 1
ATOM 653 C CA . PHE A 1 82 ? -2.529 2.307 15.344 1 74.5 82 PHE A CA 1
ATOM 654 C C . PHE A 1 82 ? -3.832 2.061 16.094 1 74.5 82 PHE A C 1
ATOM 656 O O . PHE A 1 82 ? -4.918 2.162 15.516 1 74.5 82 PHE A O 1
ATOM 663 N N . ILE A 1 83 ? -3.74 1.847 17.344 1 70.81 83 ILE A N 1
ATOM 664 C CA . ILE A 1 83 ? -4.938 1.431 18.062 1 70.81 83 ILE A CA 1
ATOM 665 C C . ILE A 1 83 ? -5.973 2.555 18.047 1 70.81 83 ILE A C 1
ATOM 667 O O . ILE A 1 83 ? -5.676 3.688 18.422 1 70.81 83 ILE A O 1
ATOM 671 N N . GLY A 1 84 ? -7.145 2.223 17.562 1 75 84 GLY A N 1
ATOM 672 C CA . GLY A 1 84 ? -8.273 3.141 17.531 1 75 84 GLY A CA 1
ATOM 673 C C . GLY A 1 84 ? -8.195 4.156 16.406 1 75 84 GLY A C 1
ATOM 674 O O . GLY A 1 84 ? -9.039 5.047 16.312 1 75 84 GLY A O 1
ATOM 675 N N . ARG A 1 85 ? -7.16 4.035 15.609 1 84.44 85 ARG A N 1
ATOM 676 C CA . ARG A 1 85 ? -7.066 5.055 14.57 1 84.44 85 ARG A CA 1
ATOM 677 C C . ARG A 1 85 ? -6.777 4.434 13.211 1 84.44 85 ARG A C 1
ATOM 679 O O . ARG A 1 85 ? -6.281 5.105 12.305 1 84.44 85 ARG A O 1
ATOM 686 N N . GLN A 1 86 ? -7.035 3.146 13.195 1 89.31 86 GLN A N 1
ATOM 687 C CA . GLN A 1 86 ? -6.824 2.469 11.922 1 89.31 86 GLN A CA 1
ATOM 688 C C . GLN A 1 86 ? -7.887 1.397 11.688 1 89.31 86 GLN A C 1
ATOM 690 O O . GLN A 1 86 ? -8.258 0.672 12.609 1 89.31 86 GLN A O 1
ATOM 695 N N . LYS A 1 87 ? -8.359 1.245 10.477 1 92.62 87 LYS A N 1
ATOM 696 C CA . LYS A 1 87 ? -9.32 0.228 10.062 1 92.62 87 LYS A CA 1
ATOM 697 C C . LYS A 1 87 ? -8.953 -0.35 8.695 1 92.62 87 LYS A C 1
ATOM 699 O O . LYS A 1 87 ? -8.688 0.395 7.754 1 92.62 87 LYS A O 1
ATOM 704 N N . LEU A 1 88 ? -8.867 -1.661 8.656 1 93.44 88 LEU A N 1
ATOM 705 C CA . LEU A 1 88 ? -8.656 -2.365 7.398 1 93.44 88 LEU A CA 1
ATOM 706 C C . LEU A 1 88 ? -9.977 -2.904 6.848 1 93.44 88 LEU A C 1
ATOM 708 O O . LEU A 1 88 ? -10.742 -3.543 7.574 1 93.44 88 LEU A O 1
ATOM 712 N N . PHE A 1 89 ? -10.227 -2.605 5.609 1 93.94 89 PHE A N 1
ATOM 713 C CA . PHE A 1 89 ? -11.289 -3.232 4.832 1 93.94 89 PHE A CA 1
ATOM 714 C C . PHE A 1 89 ? -10.711 -4.145 3.756 1 93.94 89 PHE A C 1
ATOM 716 O O . PHE A 1 89 ? -9.703 -3.809 3.129 1 93.94 89 PHE A O 1
ATOM 723 N N . VAL A 1 90 ? -11.344 -5.27 3.58 1 93.06 90 VAL A N 1
ATOM 724 C CA . VAL A 1 90 ? -10.961 -6.191 2.514 1 93.06 90 VAL A CA 1
ATOM 725 C C . VAL A 1 90 ? -12.18 -6.52 1.65 1 93.06 90 VAL A C 1
ATOM 727 O O . VAL A 1 90 ? -13.18 -7.027 2.152 1 93.06 90 VAL A O 1
ATOM 730 N N . PHE A 1 91 ? -12.07 -6.188 0.382 1 93.38 91 PHE A N 1
ATOM 731 C CA . PHE A 1 91 ? -13.125 -6.453 -0.591 1 93.38 91 PHE A CA 1
ATOM 732 C C . PHE A 1 91 ? -12.695 -7.543 -1.565 1 93.38 91 PHE A C 1
ATOM 734 O O . PHE A 1 91 ? -11.609 -7.477 -2.145 1 93.38 91 PHE A O 1
ATOM 741 N N . LYS A 1 92 ? -13.578 -8.469 -1.762 1 91.94 92 LYS A N 1
ATOM 742 C CA . LYS A 1 92 ? -13.281 -9.555 -2.695 1 91.94 92 LYS A CA 1
ATOM 743 C C . LYS A 1 92 ? -14.352 -9.656 -3.777 1 91.94 92 LYS A C 1
ATOM 745 O O . LYS A 1 92 ? -15.539 -9.523 -3.494 1 91.94 92 LYS A O 1
ATOM 750 N N . SER A 1 93 ? -13.859 -9.836 -4.957 1 91.12 93 SER A N 1
ATOM 751 C CA . SER A 1 93 ? -14.766 -10.094 -6.07 1 91.12 93 SER A CA 1
ATOM 752 C C . SER A 1 93 ? -14.734 -11.562 -6.48 1 91.12 93 SER A C 1
ATOM 754 O O . SER A 1 93 ? -13.711 -12.055 -6.969 1 91.12 93 SER A O 1
ATOM 756 N N . ARG A 1 94 ? -15.797 -12.172 -6.43 1 83 94 ARG A N 1
ATOM 757 C CA . ARG A 1 94 ? -15.875 -13.562 -6.863 1 83 94 ARG A CA 1
ATOM 758 C C . ARG A 1 94 ? -15.836 -13.664 -8.383 1 83 94 ARG A C 1
ATOM 760 O O . ARG A 1 94 ? -15.398 -14.68 -8.93 1 83 94 ARG A O 1
ATOM 767 N N . THR A 1 95 ? -16.219 -12.586 -9.008 1 84.69 95 THR A N 1
ATOM 768 C CA . THR A 1 95 ? -16.312 -12.594 -10.461 1 84.69 95 THR A CA 1
ATOM 769 C C . THR A 1 95 ? -14.945 -12.375 -11.094 1 84.69 95 THR A C 1
ATOM 771 O O . THR A 1 95 ? -14.508 -13.164 -11.93 1 84.69 95 THR A O 1
ATOM 774 N N . SER A 1 96 ? -14.227 -11.438 -10.617 1 86.5 96 SER A N 1
ATOM 775 C CA . SER A 1 96 ? -12.945 -11.109 -11.227 1 86.5 96 SER A CA 1
ATOM 776 C C . SER A 1 96 ? -11.797 -11.82 -10.523 1 86.5 96 SER A C 1
ATOM 778 O O . SER A 1 96 ? -10.688 -11.898 -11.062 1 86.5 96 SER A O 1
ATOM 780 N N . GLY A 1 97 ? -12.055 -12.297 -9.336 1 89.19 97 GLY A N 1
ATOM 781 C CA . GLY A 1 97 ? -10.992 -12.898 -8.562 1 89.19 97 GLY A CA 1
ATOM 782 C C . GLY A 1 97 ? -10.008 -11.891 -8.008 1 89.19 97 GLY A C 1
ATOM 783 O O . GLY A 1 97 ? -8.852 -12.219 -7.734 1 89.19 97 GLY A O 1
ATOM 784 N N . THR A 1 98 ? -10.445 -10.656 -7.926 1 93.44 98 THR A N 1
ATOM 785 C CA . THR A 1 98 ? -9.594 -9.594 -7.406 1 93.44 98 THR A CA 1
ATOM 786 C C . THR A 1 98 ? -9.891 -9.328 -5.934 1 93.44 98 THR A C 1
ATOM 788 O O . THR A 1 98 ? -11 -9.602 -5.461 1 93.44 98 THR A O 1
ATOM 791 N N . VAL A 1 99 ? -8.852 -8.898 -5.238 1 94.06 99 VAL A N 1
ATOM 792 C CA . VAL A 1 99 ? -8.961 -8.484 -3.844 1 94.06 99 VAL A CA 1
ATOM 793 C C . VAL A 1 99 ? -8.531 -7.023 -3.703 1 94.06 99 VAL A C 1
ATOM 795 O O . VAL A 1 99 ? -7.465 -6.637 -4.176 1 94.06 99 VAL A O 1
ATOM 798 N N . ILE A 1 100 ? -9.352 -6.23 -3.096 1 96 100 ILE A N 1
ATOM 799 C CA . ILE A 1 100 ? -9.016 -4.84 -2.811 1 96 100 ILE A CA 1
ATOM 800 C C . ILE A 1 100 ? -8.93 -4.629 -1.301 1 96 100 ILE A C 1
ATOM 802 O O . ILE A 1 100 ? -9.844 -5 -0.563 1 96 100 ILE A O 1
ATOM 806 N N . MET A 1 101 ? -7.824 -4.09 -0.881 1 95.94 101 MET A N 1
ATOM 807 C CA . MET A 1 101 ? -7.621 -3.713 0.515 1 95.94 101 MET A CA 1
ATOM 808 C C . MET A 1 101 ? -7.621 -2.195 0.676 1 95.94 101 MET A C 1
ATOM 810 O O . MET A 1 101 ? -6.949 -1.487 -0.076 1 95.94 101 MET A O 1
ATOM 814 N N . LEU A 1 102 ? -8.375 -1.753 1.588 1 96.69 102 LEU A N 1
ATOM 815 C CA . LEU A 1 102 ? -8.461 -0.345 1.959 1 96.69 102 LEU A CA 1
ATOM 816 C C . LEU A 1 102 ? -8.125 -0.151 3.434 1 96.69 102 LEU A C 1
ATOM 818 O O . LEU A 1 102 ? -8.844 -0.636 4.309 1 96.69 102 LEU A O 1
ATOM 822 N N . GLN A 1 103 ? -7.086 0.499 3.686 1 95.81 103 GLN A N 1
ATOM 823 C CA . GLN A 1 103 ? -6.742 0.861 5.059 1 95.81 103 GLN A CA 1
ATOM 824 C C . GLN A 1 103 ? -6.898 2.361 5.285 1 95.81 103 GLN A C 1
ATOM 826 O O . GLN A 1 103 ? -6.383 3.17 4.512 1 95.81 103 GLN A O 1
ATOM 831 N N . ILE A 1 104 ? -7.594 2.691 6.27 1 94.5 104 ILE A N 1
ATOM 832 C CA . ILE A 1 104 ? -7.789 4.09 6.637 1 94.5 104 ILE A CA 1
ATOM 833 C C . ILE A 1 104 ? -7.188 4.348 8.016 1 94.5 104 ILE A C 1
ATOM 835 O O . ILE A 1 104 ? -7.48 3.625 8.969 1 94.5 104 ILE A O 1
ATOM 839 N N . THR A 1 105 ? -6.367 5.293 8.078 1 91.44 105 THR A N 1
ATOM 840 C CA . THR A 1 105 ? -5.703 5.652 9.328 1 91.44 105 THR A CA 1
ATOM 841 C C . THR A 1 105 ? -5.84 7.148 9.594 1 91.44 105 THR A C 1
ATOM 843 O O . THR A 1 105 ? -5.582 7.969 8.711 1 91.44 105 THR A O 1
ATOM 846 N N . TYR A 1 106 ? -6.191 7.418 10.773 1 91.44 106 TYR A N 1
ATOM 847 C CA . TYR A 1 106 ? -6.137 8.82 11.156 1 91.44 106 TYR A CA 1
ATOM 848 C C . TYR A 1 106 ? -4.699 9.258 11.43 1 91.44 106 TYR A C 1
ATOM 850 O O . TYR A 1 106 ? -4.035 8.695 12.305 1 91.44 106 TYR A O 1
ATOM 858 N N . THR A 1 107 ? -4.266 10.25 10.695 1 87.69 107 THR A N 1
ATOM 859 C CA . THR A 1 107 ? -2.895 10.727 10.836 1 87.69 107 THR A CA 1
ATOM 860 C C . THR A 1 107 ? -2.867 12.141 11.406 1 87.69 107 THR A C 1
ATOM 862 O O . THR A 1 107 ? -1.839 12.594 11.914 1 87.69 107 THR A O 1
ATOM 865 N N . GLY A 1 108 ? -3.912 12.898 11.25 1 85 108 GLY A N 1
ATOM 866 C CA . GLY A 1 108 ? -3.971 14.281 11.688 1 85 108 GLY A CA 1
ATOM 867 C C . GLY A 1 108 ? -3.367 15.25 10.688 1 85 108 GLY A C 1
ATOM 868 O O . GLY A 1 108 ? -3.281 16.453 10.953 1 85 108 GLY A O 1
ATOM 869 N N . SER A 1 109 ? -2.973 14.75 9.531 1 83.38 109 SER A N 1
ATOM 870 C CA . SER A 1 109 ? -2.412 15.625 8.508 1 83.38 109 SER A CA 1
ATOM 871 C C . SER A 1 109 ? -3.484 16.516 7.898 1 83.38 109 SER A C 1
ATOM 873 O O . SER A 1 109 ? -4.582 16.062 7.582 1 83.38 109 SER A O 1
ATOM 875 N N . ASP A 1 110 ? -3.113 17.734 7.711 1 80.44 110 ASP A N 1
ATOM 876 C CA . ASP A 1 110 ? -4.062 18.688 7.133 1 80.44 110 ASP A CA 1
ATOM 877 C C . ASP A 1 110 ? -3.816 18.859 5.633 1 80.44 110 ASP A C 1
ATOM 879 O O . ASP A 1 110 ? -4.391 19.75 5.008 1 80.44 110 ASP A O 1
ATOM 883 N N . VAL A 1 111 ? -2.947 18.031 5.117 1 83.62 111 VAL A N 1
ATOM 884 C CA . VAL A 1 111 ? -2.621 18.141 3.701 1 83.62 111 VAL A CA 1
ATOM 885 C C . VAL A 1 111 ? -3.395 17.094 2.91 1 83.62 111 VAL A C 1
ATOM 887 O O . VAL A 1 111 ? -3.174 15.891 3.08 1 83.62 111 VAL A O 1
ATOM 890 N N . ASP A 1 112 ? -4.379 17.609 2.141 1 88 112 ASP A N 1
ATOM 891 C CA . ASP A 1 112 ? -5.09 16.719 1.221 1 88 112 ASP A CA 1
ATOM 892 C C . ASP A 1 112 ? -4.316 16.547 -0.086 1 88 112 ASP A C 1
ATOM 894 O O . ASP A 1 112 ? -4.227 17.484 -0.885 1 88 112 ASP A O 1
ATOM 898 N N . VAL A 1 113 ? -3.76 15.328 -0.282 1 87.19 113 VAL A N 1
ATOM 899 C CA . VAL A 1 113 ? -2.842 15.148 -1.4 1 87.19 113 VAL A CA 1
ATOM 900 C C . VAL A 1 113 ? -2.723 13.664 -1.735 1 87.19 113 VAL A C 1
ATOM 902 O O . VAL A 1 113 ? -2.803 12.812 -0.846 1 87.19 113 VAL A O 1
ATOM 905 N N . TRP A 1 114 ? -2.537 13.391 -3.037 1 88.75 114 TRP A N 1
ATOM 906 C CA . TRP A 1 114 ? -2.146 12.031 -3.416 1 88.75 114 TRP A CA 1
ATOM 907 C C . TRP A 1 114 ? -0.756 11.703 -2.889 1 88.75 114 TRP A C 1
ATOM 909 O O . TRP A 1 114 ? 0.156 12.531 -2.959 1 88.75 114 TRP A O 1
ATOM 919 N N . SER A 1 115 ? -0.583 10.43 -2.379 1 88.88 115 SER A N 1
ATOM 920 C CA . SER A 1 115 ? 0.68 10.102 -1.728 1 88.88 115 SER A CA 1
ATOM 921 C C . SER A 1 115 ? 1.377 8.938 -2.428 1 88.88 115 SER A C 1
ATOM 923 O O . SER A 1 115 ? 2.564 8.695 -2.205 1 88.88 115 SER A O 1
ATOM 925 N N . SER A 1 116 ? 0.669 8.242 -3.234 1 89.31 116 SER A N 1
ATOM 926 C CA . SER A 1 116 ? 1.287 7.117 -3.932 1 89.31 116 SER A CA 1
ATOM 927 C C . SER A 1 116 ? 0.417 6.637 -5.09 1 89.31 116 SER A C 1
ATOM 929 O O . SER A 1 116 ? -0.811 6.727 -5.027 1 89.31 116 SER A O 1
ATOM 931 N N . SER A 1 117 ? 1.034 6.207 -6.105 1 90.06 117 SER A N 1
ATOM 932 C CA . SER A 1 117 ? 0.368 5.508 -7.199 1 90.06 117 SER A CA 1
ATOM 933 C C . SER A 1 117 ? 1.358 4.672 -8.008 1 90.06 117 SER A C 1
ATOM 935 O O . SER A 1 117 ? 2.281 5.215 -8.617 1 90.06 117 SER A O 1
ATOM 937 N N . PHE A 1 118 ? 1.157 3.377 -7.969 1 90.38 118 PHE A N 1
ATOM 938 C CA . PHE A 1 118 ? 2.018 2.52 -8.773 1 90.38 118 PHE A CA 1
ATOM 939 C C . PHE A 1 118 ? 1.357 1.168 -9.023 1 90.38 118 PHE A C 1
ATOM 941 O O . PHE A 1 118 ? 0.331 0.854 -8.414 1 90.38 118 PHE A O 1
ATOM 948 N N . SER A 1 119 ? 1.925 0.465 -9.938 1 91.62 119 SER A N 1
ATOM 949 C CA . SER A 1 119 ? 1.494 -0.903 -10.203 1 91.62 119 SER A CA 1
ATOM 950 C C . SER A 1 119 ? 2.689 -1.824 -10.43 1 91.62 119 SER A C 1
ATOM 952 O O . SER A 1 119 ? 3.795 -1.357 -10.703 1 91.62 119 SER A O 1
ATOM 954 N N . TYR A 1 120 ? 2.445 -3.041 -10.195 1 90.25 120 TYR A N 1
ATOM 955 C CA . TYR A 1 120 ? 3.373 -4.141 -10.438 1 90.25 120 TYR A CA 1
ATOM 956 C C . TYR A 1 120 ? 2.709 -5.238 -11.266 1 90.25 120 TYR A C 1
ATOM 958 O O . TYR A 1 120 ? 1.588 -5.656 -10.961 1 90.25 120 TYR A O 1
ATOM 966 N N . SER A 1 121 ? 3.402 -5.609 -12.289 1 88.5 121 SER A N 1
ATOM 967 C CA . SER A 1 121 ? 2.91 -6.723 -13.094 1 88.5 121 SER A CA 1
ATOM 968 C C . SER A 1 121 ? 4.043 -7.668 -13.484 1 88.5 121 SER A C 1
ATOM 970 O O . SER A 1 121 ? 5.16 -7.227 -13.75 1 88.5 121 SER A O 1
ATOM 972 N N . PRO A 1 122 ? 3.705 -8.898 -13.578 1 86.06 122 PRO A N 1
ATOM 973 C CA . PRO A 1 122 ? 4.723 -9.867 -13.992 1 86.06 122 PRO A CA 1
ATOM 974 C C . PRO A 1 122 ? 5.262 -9.586 -15.398 1 86.06 122 PRO A C 1
ATOM 976 O O . PRO A 1 122 ? 6.457 -9.766 -15.648 1 86.06 122 PRO A O 1
ATOM 979 N N . ASP A 1 123 ? 4.473 -9.117 -16.234 1 82.56 123 ASP A N 1
ATOM 980 C CA . ASP A 1 123 ? 4.895 -8.844 -17.609 1 82.56 123 ASP A CA 1
ATOM 981 C C . ASP A 1 123 ? 5.992 -7.781 -17.641 1 82.56 123 ASP A C 1
ATOM 983 O O . ASP A 1 123 ? 6.914 -7.859 -18.453 1 82.56 123 ASP A O 1
ATOM 987 N N . LEU A 1 124 ? 5.887 -6.914 -16.719 1 82.06 124 LEU A N 1
ATOM 988 C CA . LEU A 1 124 ? 6.828 -5.801 -16.703 1 82.06 124 LEU A CA 1
ATOM 989 C C . LEU A 1 124 ? 8.055 -6.141 -15.859 1 82.06 124 LEU A C 1
ATOM 991 O O . LEU A 1 124 ? 9.18 -5.84 -16.25 1 82.06 124 LEU A O 1
ATOM 995 N N . PHE A 1 125 ? 7.805 -6.891 -14.805 1 86.12 125 PHE A N 1
ATOM 996 C CA . PHE A 1 125 ? 8.883 -6.949 -13.828 1 86.12 125 PHE A CA 1
ATOM 997 C C . PHE A 1 125 ? 9.477 -8.352 -13.758 1 86.12 125 PHE A C 1
ATOM 999 O O . PHE A 1 125 ? 10.555 -8.547 -13.195 1 86.12 125 PHE A O 1
ATOM 1006 N N . ASN A 1 126 ? 8.758 -9.305 -14.258 1 83.06 126 ASN A N 1
ATOM 1007 C CA . ASN A 1 126 ? 9.211 -10.688 -14.086 1 83.06 126 ASN A CA 1
ATOM 1008 C C . ASN A 1 126 ? 9.602 -11.312 -15.422 1 83.06 126 ASN A C 1
ATOM 1010 O O . ASN A 1 126 ? 10.102 -12.438 -15.461 1 83.06 126 ASN A O 1
ATOM 1014 N N . ALA A 1 127 ? 9.305 -10.664 -16.422 1 74.75 127 ALA A N 1
ATOM 1015 C CA . ALA A 1 127 ? 9.586 -11.266 -17.734 1 74.75 127 ALA A CA 1
ATOM 1016 C C . ALA A 1 127 ? 11.086 -11.258 -18.031 1 74.75 127 ALA A C 1
ATOM 1018 O O . ALA A 1 127 ? 11.766 -10.266 -17.781 1 74.75 127 ALA A O 1
ATOM 1019 N N . SER A 1 128 ? 11.492 -12.359 -18.516 1 73.81 128 SER A N 1
ATOM 1020 C CA . SER A 1 128 ? 12.906 -12.516 -18.797 1 73.81 128 SER A CA 1
ATOM 1021 C C . SER A 1 128 ? 13.352 -11.555 -19.891 1 73.81 128 SER A C 1
ATOM 1023 O O . SER A 1 128 ? 14.523 -11.148 -19.938 1 73.81 128 SER A O 1
ATOM 1025 N N . ASP A 1 129 ? 12.5 -11.219 -20.688 1 73.19 129 ASP A N 1
ATOM 1026 C CA . ASP A 1 129 ? 12.844 -10.336 -21.797 1 73.19 129 ASP A CA 1
ATOM 1027 C C . ASP A 1 129 ? 12.438 -8.891 -21.5 1 73.19 129 ASP A C 1
ATOM 1029 O O . ASP A 1 129 ? 12.492 -8.031 -22.375 1 73.19 129 ASP A O 1
ATOM 1033 N N . SER A 1 130 ? 12.047 -8.742 -20.266 1 67.62 130 SER A N 1
ATOM 1034 C CA . SER A 1 130 ? 11.672 -7.383 -19.891 1 67.62 130 SER A CA 1
ATOM 1035 C C . SER A 1 130 ? 12.906 -6.527 -19.625 1 67.62 130 SER A C 1
ATOM 1037 O O . SER A 1 130 ? 14.023 -7.043 -19.562 1 67.62 130 SER A O 1
ATOM 1039 N N . VAL A 1 131 ? 12.719 -5.25 -19.562 1 68.94 131 VAL A N 1
ATOM 1040 C CA . VAL A 1 131 ? 13.766 -4.293 -19.25 1 68.94 131 VAL A CA 1
ATOM 1041 C C . VAL A 1 131 ? 14.398 -4.652 -17.906 1 68.94 131 VAL A C 1
ATOM 1043 O O . VAL A 1 131 ? 15.547 -4.301 -17.625 1 68.94 131 VAL A O 1
ATOM 1046 N N . TYR A 1 132 ? 13.633 -5.578 -17.141 1 66.38 132 TYR A N 1
ATOM 1047 C CA . TYR A 1 132 ? 14.133 -5.953 -15.828 1 66.38 132 TYR A CA 1
ATOM 1048 C C . TYR A 1 132 ? 14.445 -7.445 -15.766 1 66.38 132 TYR A C 1
ATOM 1050 O O . TYR A 1 132 ? 14.547 -8.023 -14.688 1 66.38 132 TYR A O 1
ATOM 1058 N N . GLY A 1 133 ? 14.477 -8.078 -16.875 1 63.91 133 GLY A N 1
ATOM 1059 C CA . GLY A 1 133 ? 14.562 -9.516 -17.062 1 63.91 133 GLY A CA 1
ATOM 1060 C C . GLY A 1 133 ? 15.797 -10.125 -16.406 1 63.91 133 GLY A C 1
ATOM 1061 O O . GLY A 1 133 ? 15.797 -11.312 -16.062 1 63.91 133 GLY A O 1
ATOM 1062 N N . ASN A 1 134 ? 16.734 -9.383 -16.312 1 63.75 134 ASN A N 1
ATOM 1063 C CA . ASN A 1 134 ? 17.953 -9.93 -15.727 1 63.75 134 ASN A CA 1
ATOM 1064 C C . ASN A 1 134 ? 17.719 -10.398 -14.289 1 63.75 134 ASN A C 1
ATOM 1066 O O . ASN A 1 134 ? 18.547 -11.133 -13.734 1 63.75 134 ASN A O 1
ATOM 1070 N N . PHE A 1 135 ? 16.594 -10.039 -13.828 1 63.97 135 PHE A N 1
ATOM 1071 C CA . PHE A 1 135 ? 16.297 -10.375 -12.438 1 63.97 135 PHE A CA 1
ATOM 1072 C C . PHE A 1 135 ? 15.18 -11.406 -12.359 1 63.97 135 PHE A C 1
ATOM 1074 O O . PHE A 1 135 ? 14.539 -11.555 -11.32 1 63.97 135 PHE A O 1
ATOM 1081 N N . TYR A 1 136 ? 15.07 -11.961 -13.5 1 62.47 136 TYR A N 1
ATOM 1082 C CA . TYR A 1 136 ? 14.055 -13.008 -13.547 1 62.47 136 TYR A CA 1
ATOM 1083 C C . TYR A 1 136 ? 14.383 -14.117 -12.555 1 62.47 136 TYR A C 1
ATOM 1085 O O . TYR A 1 136 ? 15.547 -14.484 -12.375 1 62.47 136 TYR A O 1
ATOM 1093 N N . ASN A 1 137 ? 13.406 -14.438 -11.789 1 63.94 137 ASN A N 1
ATOM 1094 C CA . ASN A 1 137 ? 13.445 -15.578 -10.891 1 63.94 137 ASN A CA 1
ATOM 1095 C C . ASN A 1 137 ? 12.094 -16.281 -10.82 1 63.94 137 ASN A C 1
ATOM 1097 O O . ASN A 1 137 ? 11.055 -15.633 -10.656 1 63.94 137 ASN A O 1
ATOM 1101 N N . GLU A 1 138 ? 12.227 -17.547 -11.008 1 64.62 138 GLU A N 1
ATOM 1102 C CA . GLU A 1 138 ? 11.031 -18.391 -11.031 1 64.62 138 GLU A CA 1
ATOM 1103 C C . GLU A 1 138 ? 10.258 -18.281 -9.719 1 64.62 138 GLU A C 1
ATOM 1105 O O . GLU A 1 138 ? 9.055 -18.562 -9.68 1 64.62 138 GLU A O 1
ATOM 1110 N N . LYS A 1 139 ? 10.859 -17.781 -8.711 1 77.12 139 LYS A N 1
ATOM 1111 C CA . LYS A 1 139 ? 10.219 -17.812 -7.402 1 77.12 139 LYS A CA 1
ATOM 1112 C C . LYS A 1 139 ? 9.477 -16.5 -7.121 1 77.12 139 LYS A C 1
ATOM 1114 O O . LYS A 1 139 ? 8.805 -16.375 -6.098 1 77.12 139 LYS A O 1
ATOM 1119 N N . ILE A 1 140 ? 9.469 -15.656 -8.055 1 81.69 140 ILE A N 1
ATOM 1120 C CA . ILE A 1 140 ? 8.844 -14.352 -7.832 1 81.69 140 ILE A CA 1
ATOM 1121 C C . ILE A 1 140 ? 7.34 -14.453 -8.078 1 81.69 140 ILE A C 1
ATOM 1123 O O . ILE A 1 140 ? 6.902 -15.117 -9.016 1 81.69 140 ILE A O 1
ATOM 1127 N N . PRO A 1 141 ? 6.629 -13.836 -7.195 1 85.88 141 PRO A N 1
ATOM 1128 C CA . PRO A 1 141 ? 5.176 -13.938 -7.34 1 85.88 141 PRO A CA 1
ATOM 1129 C C . PRO A 1 141 ? 4.68 -13.461 -8.703 1 85.88 141 PRO A C 1
ATOM 1131 O O . PRO A 1 141 ? 5.121 -12.414 -9.188 1 85.88 141 PRO A O 1
ATOM 1134 N N . GLU A 1 142 ? 3.779 -14.273 -9.289 1 87.62 142 GLU A N 1
ATOM 1135 C CA . GLU A 1 142 ? 3.143 -13.914 -10.555 1 87.62 142 GLU A CA 1
ATOM 1136 C C . GLU A 1 142 ? 1.762 -13.305 -10.32 1 87.62 142 GLU A C 1
ATOM 1138 O O . GLU A 1 142 ? 0.746 -13.914 -10.664 1 87.62 142 GLU A O 1
ATOM 1143 N N . VAL A 1 143 ? 1.761 -12.156 -9.75 1 92.38 143 VAL A N 1
ATOM 1144 C CA . VAL A 1 143 ? 0.522 -11.484 -9.367 1 92.38 143 VAL A CA 1
ATOM 1145 C C . VAL A 1 143 ? 0.584 -10.016 -9.789 1 92.38 143 VAL A C 1
ATOM 1147 O O . VAL A 1 143 ? 1.646 -9.391 -9.727 1 92.38 143 VAL A O 1
ATOM 1150 N N . GLN A 1 144 ? -0.54 -9.562 -10.219 1 93.44 144 GLN A N 1
ATOM 1151 C CA . GLN A 1 144 ? -0.667 -8.125 -10.445 1 93.44 144 GLN A CA 1
ATOM 1152 C C . GLN A 1 144 ? -0.978 -7.387 -9.148 1 93.44 144 GLN A C 1
ATOM 1154 O O . GLN A 1 144 ? -1.764 -7.867 -8.328 1 93.44 144 GLN A O 1
ATOM 1159 N N . LEU A 1 145 ? -0.343 -6.293 -9.039 1 95.12 145 LEU A N 1
ATOM 1160 C CA . LEU A 1 145 ? -0.598 -5.418 -7.902 1 95.12 145 LEU A CA 1
ATOM 1161 C C . LEU A 1 145 ? -0.73 -3.965 -8.352 1 95.12 145 LEU A C 1
ATOM 1163 O O . LEU A 1 145 ? 0.021 -3.51 -9.219 1 95.12 145 LEU A O 1
ATOM 1167 N N . ALA A 1 146 ? -1.67 -3.301 -7.832 1 95.12 146 ALA A N 1
ATOM 1168 C CA . ALA A 1 146 ? -1.808 -1.854 -7.984 1 95.12 146 ALA A CA 1
ATOM 1169 C C . ALA A 1 146 ? -2.047 -1.181 -6.637 1 95.12 146 ALA A C 1
ATOM 1171 O O . ALA A 1 146 ? -2.707 -1.746 -5.762 1 95.12 146 ALA A O 1
ATOM 1172 N N . SER A 1 147 ? -1.5 -0.044 -6.52 1 95.25 147 SER A N 1
ATOM 1173 C CA . SER A 1 147 ? -1.634 0.667 -5.25 1 95.25 147 SER A CA 1
ATOM 1174 C C . SER A 1 147 ? -1.79 2.168 -5.473 1 95.25 147 SER A C 1
ATOM 1176 O O . SER A 1 147 ? -1.133 2.744 -6.344 1 95.25 147 SER A O 1
ATOM 1178 N N . ASN A 1 148 ? -2.633 2.771 -4.738 1 92.88 148 ASN A N 1
ATOM 1179 C CA . ASN A 1 148 ? -2.664 4.223 -4.598 1 92.88 148 ASN A CA 1
ATOM 1180 C C . ASN A 1 148 ? -2.994 4.641 -3.168 1 92.88 148 ASN A C 1
ATOM 1182 O O . ASN A 1 148 ? -3.531 3.846 -2.393 1 92.88 148 ASN A O 1
ATOM 1186 N N . SER A 1 149 ? -2.572 5.77 -2.842 1 93.19 149 SER A N 1
ATOM 1187 C CA . SER A 1 149 ? -2.865 6.309 -1.518 1 93.19 149 SER A CA 1
ATOM 1188 C C . SER A 1 149 ? -3.037 7.82 -1.563 1 93.19 149 SER A C 1
ATOM 1190 O O . SER A 1 149 ? -2.494 8.484 -2.449 1 93.19 149 SER A O 1
ATOM 1192 N N . PHE A 1 150 ? -3.771 8.312 -0.643 1 90.69 150 PHE A N 1
ATOM 1193 C CA . PHE A 1 150 ? -3.963 9.758 -0.525 1 90.69 150 PHE A CA 1
ATOM 1194 C C . PHE A 1 150 ? -4.312 10.141 0.908 1 90.69 150 PHE A C 1
ATOM 1196 O O . PHE A 1 150 ? -4.73 9.289 1.698 1 90.69 150 PHE A O 1
ATOM 1203 N N . ASN A 1 151 ? -4.055 11.352 1.157 1 90.69 151 ASN A N 1
ATOM 1204 C CA . ASN A 1 151 ? -4.535 11.977 2.387 1 90.69 151 ASN A CA 1
ATOM 1205 C C . ASN A 1 151 ? -5.766 12.844 2.131 1 90.69 151 ASN A C 1
ATOM 1207 O O . ASN A 1 151 ? -5.828 13.562 1.131 1 90.69 151 ASN A O 1
ATOM 1211 N N . TYR A 1 152 ? -6.703 12.711 3.025 1 90.69 152 TYR A N 1
ATOM 1212 C CA . TYR A 1 152 ? -7.922 13.508 2.912 1 90.69 152 TYR A CA 1
ATOM 1213 C C . TYR A 1 152 ? -8.547 13.75 4.281 1 90.69 152 TYR A C 1
ATOM 1215 O O . TYR A 1 152 ? -8.836 12.797 5.016 1 90.69 152 TYR A O 1
ATOM 1223 N N . LYS A 1 153 ? -8.719 14.992 4.703 1 90.25 153 LYS A N 1
ATOM 1224 C CA . LYS A 1 153 ? -9.375 15.422 5.934 1 90.25 153 LYS A CA 1
ATOM 1225 C C . LYS A 1 153 ? -8.797 14.695 7.145 1 90.25 153 LYS A C 1
ATOM 1227 O O . LYS A 1 153 ? -9.547 14.141 7.957 1 90.25 153 LYS A O 1
ATOM 1232 N N . GLY A 1 154 ? -7.488 14.617 7.172 1 89.69 154 GLY A N 1
ATOM 1233 C CA . GLY A 1 154 ? -6.789 14.125 8.344 1 89.69 154 GLY A CA 1
ATOM 1234 C C . GLY A 1 154 ? -6.582 12.617 8.328 1 89.69 154 GLY A C 1
ATOM 1235 O O . GLY A 1 154 ? -5.957 12.062 9.227 1 89.69 154 GLY A O 1
ATOM 1236 N N . CYS A 1 155 ? -7.086 11.945 7.281 1 93.06 155 CYS A N 1
ATOM 1237 C CA . CYS A 1 155 ? -6.961 10.5 7.188 1 93.06 155 CYS A CA 1
ATOM 1238 C C . CYS A 1 155 ? -6.09 10.102 6 1 93.06 155 CYS A C 1
ATOM 1240 O O . CYS A 1 155 ? -6.152 10.727 4.941 1 93.06 155 CYS A O 1
ATOM 1242 N N . SER A 1 156 ? -5.285 9.109 6.297 1 93.25 156 SER A N 1
ATOM 1243 C CA . SER A 1 156 ? -4.586 8.438 5.203 1 93.25 156 SER A CA 1
ATOM 1244 C C . SER A 1 156 ? -5.391 7.258 4.672 1 93.25 156 SER A C 1
ATOM 1246 O O . SER A 1 156 ? -5.859 6.422 5.445 1 93.25 156 SER A O 1
ATOM 1248 N N . PHE A 1 157 ? -5.582 7.258 3.367 1 94.69 157 PHE A N 1
ATOM 1249 C CA . PHE A 1 157 ? -6.234 6.156 2.668 1 94.69 157 PHE A CA 1
ATOM 1250 C C . PHE A 1 157 ? -5.23 5.367 1.839 1 94.69 157 PHE A C 1
ATOM 1252 O O . PHE A 1 157 ? -4.621 5.906 0.912 1 94.69 157 PHE A O 1
ATOM 1259 N N . ASN A 1 158 ? -5.031 4.156 2.172 1 95.81 158 ASN A N 1
ATOM 1260 C CA . ASN A 1 158 ? -4.141 3.266 1.436 1 95.81 158 ASN A CA 1
ATOM 1261 C C . ASN A 1 158 ? -4.91 2.141 0.75 1 95.81 158 ASN A C 1
ATOM 1263 O O . ASN A 1 158 ? -5.574 1.344 1.415 1 95.81 158 ASN A O 1
ATOM 1267 N N . LEU A 1 159 ? -4.812 2.125 -0.53 1 96.56 159 LEU A N 1
ATOM 1268 C CA . LEU A 1 159 ? -5.562 1.151 -1.318 1 96.56 159 LEU A CA 1
ATOM 1269 C C . LEU A 1 159 ? -4.617 0.234 -2.088 1 96.56 159 LEU A C 1
ATOM 1271 O O . LEU A 1 159 ? -3.623 0.694 -2.652 1 96.56 159 LEU A O 1
ATOM 1275 N N . LEU A 1 160 ? -4.969 -1.015 -2.084 1 97.06 160 LEU A N 1
ATOM 1276 C CA . LEU A 1 160 ? -4.219 -2.023 -2.828 1 97.06 160 LEU A CA 1
ATOM 1277 C C . LEU A 1 160 ? -5.164 -3.01 -3.506 1 97.06 160 LEU A C 1
ATOM 1279 O O . LEU A 1 160 ? -6.16 -3.428 -2.914 1 97.06 160 LEU A O 1
ATOM 1283 N N . CYS A 1 161 ? -4.785 -3.361 -4.703 1 96.88 161 CYS A N 1
ATOM 1284 C CA . CYS A 1 161 ? -5.543 -4.383 -5.414 1 96.88 161 CYS A CA 1
ATOM 1285 C C . CYS A 1 161 ? -4.625 -5.492 -5.914 1 96.88 161 CYS A C 1
ATOM 1287 O O . CYS A 1 161 ? -3.553 -5.223 -6.457 1 96.88 161 CYS A O 1
ATOM 1289 N N . LEU A 1 162 ? -5.074 -6.695 -5.688 1 95.56 162 LEU A N 1
ATOM 1290 C CA . LEU A 1 162 ? -4.363 -7.875 -6.164 1 95.56 162 LEU A CA 1
ATOM 1291 C C . LEU A 1 162 ? -5.207 -8.648 -7.172 1 95.56 162 LEU A C 1
ATOM 1293 O O . LEU A 1 162 ? -6.418 -8.789 -6.996 1 95.56 162 LEU A O 1
ATOM 1297 N N . SER A 1 163 ? -4.469 -9.188 -8.141 1 94.12 163 SER A N 1
ATOM 1298 C CA . SER A 1 163 ? -5.113 -10.086 -9.102 1 94.12 163 SER A CA 1
ATOM 1299 C C . SER A 1 163 ? -4.121 -11.078 -9.68 1 94.12 163 SER A C 1
ATOM 1301 O O . SER A 1 163 ? -2.984 -10.719 -10 1 94.12 163 SER A O 1
ATOM 1303 N N . ASP A 1 164 ? -4.57 -12.281 -9.797 1 88.31 164 ASP A N 1
ATOM 1304 C CA . ASP A 1 164 ? -3.773 -13.297 -10.492 1 88.31 164 ASP A CA 1
ATOM 1305 C C . ASP A 1 164 ? -4.305 -13.547 -11.898 1 88.31 164 ASP A C 1
ATOM 1307 O O . ASP A 1 164 ? -3.918 -14.516 -12.555 1 88.31 164 ASP A O 1
ATOM 1311 N N . ASP A 1 165 ? -5.117 -12.719 -12.266 1 83.5 165 ASP A N 1
ATOM 1312 C CA . ASP A 1 165 ? -5.723 -12.898 -13.578 1 83.5 165 ASP A CA 1
ATOM 1313 C C . ASP A 1 165 ? -4.738 -12.531 -14.688 1 83.5 165 ASP A C 1
ATOM 1315 O O . ASP A 1 165 ? -3.869 -11.68 -14.5 1 83.5 165 ASP A O 1
ATOM 1319 N N . SER A 1 166 ? -4.953 -13.195 -15.758 1 79 166 SER A N 1
ATOM 1320 C CA . SER A 1 166 ? -4.07 -12.977 -16.891 1 79 166 SER A CA 1
ATOM 1321 C C . SER A 1 166 ? -4.441 -11.703 -17.641 1 79 166 SER A C 1
ATOM 1323 O O . SER A 1 166 ? -3.662 -11.203 -18.453 1 79 166 SER A O 1
ATOM 1325 N N . GLU A 1 167 ? -5.668 -11.273 -17.406 1 83.69 167 GLU A N 1
ATOM 1326 C CA . GLU A 1 167 ? -6.059 -10.031 -18.062 1 83.69 167 GLU A CA 1
ATOM 1327 C C . GLU A 1 167 ? -5.109 -8.891 -17.703 1 83.69 167 GLU A C 1
ATOM 1329 O O . GLU A 1 167 ? -4.906 -8.602 -16.516 1 83.69 167 GLU A O 1
ATOM 1334 N N . LYS A 1 168 ? -4.59 -8.32 -18.719 1 84.94 168 LYS A N 1
ATOM 1335 C CA . LYS A 1 168 ? -3.604 -7.266 -18.516 1 84.94 168 LYS A CA 1
ATOM 1336 C C . LYS A 1 168 ? -4.207 -6.086 -17.766 1 84.94 168 LYS A C 1
ATOM 1338 O O . LYS A 1 168 ? -5.316 -5.648 -18.062 1 84.94 168 LYS A O 1
ATOM 1343 N N . ASP A 1 169 ? -3.549 -5.676 -16.672 1 86.88 169 ASP A N 1
ATOM 1344 C CA . ASP A 1 169 ? -3.799 -4.461 -15.906 1 86.88 169 ASP A CA 1
ATOM 1345 C C . ASP A 1 169 ? -5.129 -4.547 -15.164 1 86.88 169 ASP A C 1
ATOM 1347 O O . ASP A 1 169 ? -5.777 -3.527 -14.922 1 86.88 169 ASP A O 1
ATOM 1351 N N . LEU A 1 170 ? -5.582 -5.73 -14.945 1 92.81 170 LEU A N 1
ATOM 1352 C CA . LEU A 1 170 ? -6.852 -5.891 -14.25 1 92.81 170 LEU A CA 1
ATOM 1353 C C . LEU A 1 170 ? -6.797 -5.254 -12.867 1 92.81 170 LEU A C 1
ATOM 1355 O O . LEU A 1 170 ? -7.707 -4.516 -12.484 1 92.81 170 LEU A O 1
ATOM 1359 N N . ALA A 1 171 ? -5.785 -5.531 -12.117 1 94.56 171 ALA A N 1
ATOM 1360 C CA . ALA A 1 171 ? -5.66 -4.969 -10.781 1 94.56 171 ALA A CA 1
ATOM 1361 C C . ALA A 1 171 ? -5.703 -3.443 -10.82 1 94.56 171 ALA A C 1
ATOM 1363 O O . ALA A 1 171 ? -6.391 -2.814 -10.008 1 94.56 171 ALA A O 1
ATOM 1364 N N . ALA A 1 172 ? -5.004 -2.914 -11.781 1 93.06 172 ALA A N 1
ATOM 1365 C CA . ALA A 1 172 ? -4.961 -1.459 -11.914 1 93.06 172 ALA A CA 1
ATOM 1366 C C . ALA A 1 172 ? -6.34 -0.898 -12.25 1 93.06 172 ALA A C 1
ATOM 1368 O O . ALA A 1 172 ? -6.777 0.091 -11.664 1 93.06 172 ALA A O 1
ATOM 1369 N N . SER A 1 173 ? -6.965 -1.505 -13.133 1 92.69 173 SER A N 1
ATOM 1370 C CA . SER A 1 173 ? -8.281 -1.04 -13.562 1 92.69 173 SER A CA 1
ATOM 1371 C C . SER A 1 173 ? -9.297 -1.134 -12.438 1 92.69 173 SER A C 1
ATOM 1373 O O . SER A 1 173 ? -10.055 -0.191 -12.195 1 92.69 173 SER A O 1
ATOM 1375 N N . GLU A 1 174 ? -9.344 -2.215 -11.773 1 94.19 174 GLU A N 1
ATOM 1376 C CA . GLU A 1 174 ? -10.266 -2.404 -10.656 1 94.19 174 GLU A CA 1
ATOM 1377 C C . GLU A 1 174 ? -9.977 -1.415 -9.531 1 94.19 174 GLU A C 1
ATOM 1379 O O . GLU A 1 174 ? -10.906 -0.854 -8.945 1 94.19 174 GLU A O 1
ATOM 1384 N N . LEU A 1 175 ? -8.727 -1.205 -9.289 1 95 175 LEU A N 1
ATOM 1385 C CA . LEU A 1 175 ? -8.359 -0.269 -8.234 1 95 175 LEU A CA 1
ATOM 1386 C C . LEU A 1 175 ? -8.812 1.146 -8.578 1 95 175 LEU A C 1
ATOM 1388 O O . LEU A 1 175 ? -9.328 1.862 -7.723 1 95 175 LEU A O 1
ATOM 1392 N N . MET A 1 176 ? -8.531 1.517 -9.766 1 92.31 176 MET A N 1
ATOM 1393 C CA . MET A 1 176 ? -8.914 2.857 -10.188 1 92.31 176 MET A CA 1
ATOM 1394 C C . MET A 1 176 ? -10.422 3.055 -10.078 1 92.31 176 MET A C 1
ATOM 1396 O O . MET A 1 176 ? -10.883 4.086 -9.586 1 92.31 176 MET A O 1
ATOM 1400 N N . ALA A 1 177 ? -11.141 2.1 -10.531 1 92.69 177 ALA A N 1
ATOM 1401 C CA . ALA A 1 177 ? -12.602 2.166 -10.422 1 92.69 177 ALA A CA 1
ATOM 1402 C C . ALA A 1 177 ? -13.039 2.25 -8.969 1 92.69 177 ALA A C 1
ATOM 1404 O O . ALA A 1 177 ? -13.914 3.051 -8.617 1 92.69 177 ALA A O 1
ATOM 1405 N N . PHE A 1 178 ? -12.523 1.47 -8.164 1 95.44 178 PHE A N 1
ATOM 1406 C CA . PHE A 1 178 ? -12.844 1.464 -6.738 1 95.44 178 PHE A CA 1
ATOM 1407 C C . PHE A 1 178 ? -12.508 2.811 -6.105 1 95.44 178 PHE A C 1
ATOM 1409 O O . PHE A 1 178 ? -13.336 3.385 -5.391 1 95.44 178 PHE A O 1
ATOM 1416 N N . SER A 1 179 ? -11.281 3.293 -6.371 1 93.31 179 SER A N 1
ATOM 1417 C CA . SER A 1 179 ? -10.836 4.566 -5.809 1 93.31 179 SER A CA 1
ATOM 1418 C C . SER A 1 179 ? -11.766 5.703 -6.219 1 93.31 179 SER A C 1
ATOM 1420 O O . SER A 1 179 ? -12.109 6.559 -5.398 1 93.31 179 SER A O 1
ATOM 1422 N N . ASN A 1 180 ? -12.102 5.684 -7.438 1 91.38 180 ASN A N 1
ATOM 1423 C CA . ASN A 1 180 ? -13.023 6.715 -7.91 1 91.38 180 ASN A CA 1
ATOM 1424 C C . ASN A 1 180 ? -14.352 6.676 -7.16 1 91.38 180 ASN A C 1
ATOM 1426 O O . ASN A 1 180 ? -14.852 7.715 -6.723 1 91.38 180 ASN A O 1
ATOM 1430 N N . GLU A 1 181 ? -14.883 5.52 -7 1 93.56 181 GLU A N 1
ATOM 1431 C CA . GLU A 1 181 ? -16.141 5.371 -6.281 1 93.56 181 GLU A CA 1
ATOM 1432 C C . GLU A 1 181 ? -16 5.762 -4.816 1 93.56 181 GLU A C 1
ATOM 1434 O O . GLU A 1 181 ? -16.875 6.406 -4.246 1 93.56 181 GLU A O 1
ATOM 1439 N N . LEU A 1 182 ? -14.945 5.363 -4.223 1 94.62 182 LEU A N 1
ATOM 1440 C CA . LEU A 1 182 ? -14.703 5.695 -2.822 1 94.62 182 LEU A CA 1
ATOM 1441 C C . LEU A 1 182 ? -14.586 7.207 -2.635 1 94.62 182 LEU A C 1
ATOM 1443 O O . LEU A 1 182 ? -15.211 7.77 -1.731 1 94.62 182 LEU A O 1
ATOM 1447 N N . ILE A 1 183 ? -13.781 7.809 -3.455 1 92.12 183 ILE A N 1
ATOM 1448 C CA . ILE A 1 183 ? -13.547 9.242 -3.342 1 92.12 183 ILE A CA 1
ATOM 1449 C C . ILE A 1 183 ? -14.867 10 -3.514 1 92.12 183 ILE A C 1
ATOM 1451 O O . ILE A 1 183 ? -15.172 10.914 -2.748 1 92.12 183 ILE A O 1
ATOM 1455 N N . LYS A 1 184 ? -15.609 9.586 -4.469 1 90.5 184 LYS A N 1
ATOM 1456 C CA . LYS A 1 184 ? -16.938 10.18 -4.645 1 90.5 184 LYS A CA 1
ATOM 1457 C C . LYS A 1 184 ? -17.781 10.016 -3.389 1 90.5 184 LYS A C 1
ATOM 1459 O O . LYS A 1 184 ? -18.5 10.938 -2.99 1 90.5 184 LYS A O 1
ATOM 1464 N N . PHE A 1 185 ? -17.703 8.93 -2.822 1 93.88 185 PHE A N 1
ATOM 1465 C CA . PHE A 1 185 ? -18.5 8.594 -1.65 1 93.88 185 PHE A CA 1
ATOM 1466 C C . PHE A 1 185 ? -18.078 9.43 -0.448 1 93.88 185 PHE A C 1
ATOM 1468 O O . PHE A 1 185 ? -18.938 9.953 0.276 1 93.88 185 PHE A O 1
ATOM 1475 N N . ILE A 1 186 ? -16.781 9.656 -0.247 1 92.06 186 ILE A N 1
ATOM 1476 C CA . ILE A 1 186 ? -16.328 10.258 1.001 1 92.06 186 ILE A CA 1
ATOM 1477 C C . ILE A 1 186 ? -16.312 11.781 0.858 1 92.06 186 ILE A C 1
ATOM 1479 O O . ILE A 1 186 ? -16.188 12.5 1.85 1 92.06 186 ILE A O 1
ATOM 1483 N N . THR A 1 187 ? -16.328 12.266 -0.305 1 87.06 187 THR A N 1
ATOM 1484 C CA . THR A 1 187 ? -16.281 13.711 -0.497 1 87.06 187 THR A CA 1
ATOM 1485 C C . THR A 1 187 ? -17.672 14.289 -0.654 1 87.06 187 THR A C 1
ATOM 1487 O O . THR A 1 187 ? -17.844 15.5 -0.819 1 87.06 187 THR A O 1
ATOM 1490 N N . LYS A 1 188 ? -18.672 13.523 -0.661 1 81.81 188 LYS A N 1
ATOM 1491 C CA . LYS A 1 188 ? -20.047 13.992 -0.715 1 81.81 188 LYS A CA 1
ATOM 1492 C C . LYS A 1 188 ? -20.469 14.617 0.613 1 81.81 188 LYS A C 1
ATOM 1494 O O . LYS A 1 188 ? -20.062 14.148 1.68 1 81.81 188 LYS A O 1
ATOM 1499 N N . MET B 1 1 ? -35 3.291 -34.062 1 19.27 1 MET B N 1
ATOM 1500 C CA . MET B 1 1 ? -33.906 4.246 -34.219 1 19.27 1 MET B CA 1
ATOM 1501 C C . MET B 1 1 ? -32.688 3.822 -33.406 1 19.27 1 MET B C 1
ATOM 1503 O O . MET B 1 1 ? -31.562 3.766 -33.938 1 19.27 1 MET B O 1
ATOM 1507 N N . LYS B 1 2 ? -32.375 4.383 -32.031 1 25.08 2 LYS B N 1
ATOM 1508 C CA . LYS B 1 2 ? -31.234 5.141 -31.5 1 25.08 2 LYS B CA 1
ATOM 1509 C C . LYS B 1 2 ? -30.172 4.207 -30.938 1 25.08 2 LYS B C 1
ATOM 1511 O O . LYS B 1 2 ? -30.297 3.715 -29.812 1 25.08 2 LYS B O 1
ATOM 1516 N N . ILE B 1 3 ? -29.484 3.365 -31.531 1 25.92 3 ILE B N 1
ATOM 1517 C CA . ILE B 1 3 ? -28.641 2.223 -31.188 1 25.92 3 ILE B CA 1
ATOM 1518 C C . ILE B 1 3 ? -27.375 2.707 -30.5 1 25.92 3 ILE B C 1
ATOM 1520 O O . ILE B 1 3 ? -26.875 2.057 -29.578 1 25.92 3 ILE B O 1
ATOM 1524 N N . LYS B 1 4 ? -26.406 3.654 -31.047 1 26.89 4 LYS B N 1
ATOM 1525 C CA . LYS B 1 4 ? -24.969 3.592 -31.328 1 26.89 4 LYS B CA 1
ATOM 1526 C C . LYS B 1 4 ? -24.156 3.955 -30.094 1 26.89 4 LYS B C 1
ATOM 1528 O O . LYS B 1 4 ? -23.781 5.117 -29.906 1 26.89 4 LYS B O 1
ATOM 1533 N N . SER B 1 5 ? -24.406 3.908 -28.938 1 27.67 5 SER B N 1
ATOM 1534 C CA . SER B 1 5 ? -23.609 4.637 -27.953 1 27.67 5 SER B CA 1
ATOM 1535 C C . SER B 1 5 ? -22.172 4.137 -27.938 1 27.67 5 SER B C 1
ATOM 1537 O O . SER B 1 5 ? -21.938 2.938 -27.766 1 27.67 5 SER B O 1
ATOM 1539 N N . LYS B 1 6 ? -21.094 4.746 -28.734 1 26.56 6 LYS B N 1
ATOM 1540 C CA . LYS B 1 6 ? -19.656 4.684 -28.969 1 26.56 6 LYS B CA 1
ATOM 1541 C C . LYS B 1 6 ? -18.891 4.531 -27.672 1 26.56 6 LYS B C 1
ATOM 1543 O O . LYS B 1 6 ? -19.047 5.34 -26.75 1 26.56 6 LYS B O 1
ATOM 1548 N N . ILE B 1 7 ? -18.359 3.402 -27.266 1 26.89 7 ILE B N 1
ATOM 1549 C CA . ILE B 1 7 ? -17.516 2.881 -26.203 1 26.89 7 ILE B CA 1
ATOM 1550 C C . ILE B 1 7 ? -16.156 3.578 -26.25 1 26.89 7 ILE B C 1
ATOM 1552 O O . ILE B 1 7 ? -15.367 3.371 -27.172 1 26.89 7 ILE B O 1
ATOM 1556 N N . VAL B 1 8 ? -15.898 4.914 -26.047 1 27.14 8 VAL B N 1
ATOM 1557 C CA . VAL B 1 8 ? -14.617 5.609 -25.969 1 27.14 8 VAL B CA 1
ATOM 1558 C C . VAL B 1 8 ? -13.68 4.883 -25.016 1 27.14 8 VAL B C 1
ATOM 1560 O O . VAL B 1 8 ? -13.922 4.867 -23.797 1 27.14 8 VAL B O 1
ATOM 1563 N N . ILE B 1 9 ? -13.078 3.781 -25.297 1 28.3 9 ILE B N 1
ATOM 1564 C CA . ILE B 1 9 ? -12.008 3.016 -24.672 1 28.3 9 ILE B CA 1
ATOM 1565 C C . ILE B 1 9 ? -10.82 3.932 -24.375 1 28.3 9 ILE B C 1
ATOM 1567 O O . ILE B 1 9 ? -10.195 4.453 -25.312 1 28.3 9 ILE B O 1
ATOM 1571 N N . THR B 1 10 ? -10.75 4.793 -23.312 1 27.33 10 THR B N 1
ATOM 1572 C CA . THR B 1 10 ? -9.625 5.605 -22.875 1 27.33 10 THR B CA 1
ATOM 1573 C C . THR B 1 10 ? -8.359 4.754 -22.75 1 27.33 10 THR B C 1
ATOM 1575 O O . THR B 1 10 ? -8.328 3.783 -21.984 1 27.33 10 THR B O 1
ATOM 1578 N N . SER B 1 11 ? -7.516 4.562 -23.75 1 28.28 11 SER B N 1
ATOM 1579 C CA . SER B 1 11 ? -6.125 4.129 -23.859 1 28.28 11 SER B CA 1
ATOM 1580 C C . SER B 1 11 ? -5.289 4.637 -22.688 1 28.28 11 SER B C 1
ATOM 1582 O O . SER B 1 11 ? -5.117 5.844 -22.531 1 28.28 11 SER B O 1
ATOM 1584 N N . THR B 1 12 ? -5.328 4.141 -21.609 1 31.2 12 THR B N 1
ATOM 1585 C CA . THR B 1 12 ? -4.457 4.402 -20.469 1 31.2 12 THR B CA 1
ATOM 1586 C C . THR B 1 12 ? -2.99 4.305 -20.875 1 31.2 12 THR B C 1
ATOM 1588 O O . THR B 1 12 ? -2.525 3.244 -21.297 1 31.2 12 THR B O 1
ATOM 1591 N N . ILE B 1 13 ? -2.375 5.371 -21.438 1 29.62 13 ILE B N 1
ATOM 1592 C CA . ILE B 1 13 ? -0.968 5.609 -21.734 1 29.62 13 ILE B CA 1
ATOM 1593 C C . ILE B 1 13 ? -0.106 5.191 -20.547 1 29.62 13 ILE B C 1
ATOM 1595 O O . ILE B 1 13 ? -0.218 5.762 -19.453 1 29.62 13 ILE B O 1
ATOM 1599 N N . ILE B 1 14 ? 0.132 3.988 -20.406 1 32.12 14 ILE B N 1
ATOM 1600 C CA . ILE B 1 14 ? 1.319 3.588 -19.656 1 32.12 14 ILE B CA 1
ATOM 1601 C C . ILE B 1 14 ? 2.533 4.367 -20.156 1 32.12 14 ILE B C 1
ATOM 1603 O O . ILE B 1 14 ? 2.992 4.152 -21.281 1 32.12 14 ILE B O 1
ATOM 1607 N N . LEU B 1 15 ? 2.613 5.605 -19.812 1 31.47 15 LEU B N 1
ATOM 1608 C CA . LEU B 1 15 ? 3.826 6.352 -20.141 1 31.47 15 LEU B CA 1
ATOM 1609 C C . LEU B 1 15 ? 5.055 5.68 -19.547 1 31.47 15 LEU B C 1
ATOM 1611 O O . LEU B 1 15 ? 5.262 5.727 -18.328 1 31.47 15 LEU B O 1
ATOM 1615 N N . CYS B 1 16 ? 5.43 4.617 -20.094 1 30.94 16 CYS B N 1
ATOM 1616 C CA . CYS B 1 16 ? 6.805 4.199 -19.844 1 30.94 16 CYS B CA 1
ATOM 1617 C C . CYS B 1 16 ? 7.785 5.289 -20.266 1 30.94 16 CYS B C 1
ATOM 1619 O O . CYS B 1 16 ? 8.039 5.484 -21.453 1 30.94 16 CYS B O 1
ATOM 1621 N N . ILE B 1 17 ? 8.008 6.359 -19.594 1 33.28 17 ILE B N 1
ATOM 1622 C CA . ILE B 1 17 ? 9.094 7.289 -19.859 1 33.28 17 ILE B CA 1
ATOM 1623 C C . ILE B 1 17 ? 10.422 6.535 -19.906 1 33.28 17 ILE B C 1
ATOM 1625 O O . ILE B 1 17 ? 11.031 6.273 -18.875 1 33.28 17 ILE B O 1
ATOM 1629 N N . LEU B 1 18 ? 10.672 5.605 -20.672 1 29.39 18 LEU B N 1
ATOM 1630 C CA . LEU B 1 18 ? 12.008 5.086 -20.922 1 29.39 18 LEU B CA 1
ATOM 1631 C C . LEU B 1 18 ? 13.008 6.223 -21.141 1 29.39 18 LEU B C 1
ATOM 1633 O O . LEU B 1 18 ? 14.133 6.172 -20.625 1 29.39 18 LEU B O 1
ATOM 1637 N N . LEU B 1 19 ? 13.266 6.586 -22.594 1 30.98 19 LEU B N 1
ATOM 1638 C CA . LEU B 1 19 ? 14.438 7.246 -23.156 1 30.98 19 LEU B CA 1
ATOM 1639 C C . LEU B 1 19 ? 14.773 8.516 -22.375 1 30.98 19 LEU B C 1
ATOM 1641 O O . LEU B 1 19 ? 13.953 9.016 -21.609 1 30.98 19 LEU B O 1
ATOM 1645 N N . GLY B 1 20 ? 15.703 9.695 -23.234 1 29.95 20 GLY B N 1
ATOM 1646 C CA . GLY B 1 20 ? 16.641 10.812 -23.281 1 29.95 20 GLY B CA 1
ATOM 1647 C C . GLY B 1 20 ? 16.109 12.062 -22.625 1 29.95 20 GLY B C 1
ATOM 1648 O O . GLY B 1 20 ? 16.766 12.641 -21.75 1 29.95 20 GLY B O 1
ATOM 1649 N N . GLY B 1 21 ? 15.594 13.125 -23.578 1 26.17 21 GLY B N 1
ATOM 1650 C CA . GLY B 1 21 ? 15.594 14.57 -23.406 1 26.17 21 GLY B CA 1
ATOM 1651 C C . GLY B 1 21 ? 14.633 15.047 -22.344 1 26.17 21 GLY B C 1
ATOM 1652 O O . GLY B 1 21 ? 13.461 14.648 -22.328 1 26.17 21 GLY B O 1
ATOM 1653 N N . ILE B 1 22 ? 15.055 15.344 -21.078 1 29.45 22 ILE B N 1
ATOM 1654 C CA . ILE B 1 22 ? 14.625 16.297 -20.062 1 29.45 22 ILE B CA 1
ATOM 1655 C C . ILE B 1 22 ? 13.836 17.422 -20.719 1 29.45 22 ILE B C 1
ATOM 1657 O O . ILE B 1 22 ? 14.414 18.359 -21.266 1 29.45 22 ILE B O 1
ATOM 1661 N N . TYR B 1 23 ? 13.164 17.297 -21.828 1 26 23 TYR B N 1
ATOM 1662 C CA . TYR B 1 23 ? 12.531 18.578 -22.141 1 26 23 TYR B CA 1
ATOM 1663 C C . TYR B 1 23 ? 11.891 19.203 -20.906 1 26 23 TYR B C 1
ATOM 1665 O O . TYR B 1 23 ? 11.453 18.484 -20 1 26 23 TYR B O 1
ATOM 1673 N N . TYR B 1 24 ? 11.945 20.734 -20.906 1 26.66 24 TYR B N 1
ATOM 1674 C CA . TYR B 1 24 ? 11.695 21.859 -20.016 1 26.66 24 TYR B CA 1
ATOM 1675 C C . TYR B 1 24 ? 10.258 21.828 -19.5 1 26.66 24 TYR B C 1
ATOM 1677 O O . TYR B 1 24 ? 9.344 22.312 -20.172 1 26.66 24 TYR B O 1
ATOM 1685 N N . PHE B 1 25 ? 9.695 20.766 -19.391 1 28.58 25 PHE B N 1
ATOM 1686 C CA . PHE B 1 25 ? 8.398 20.969 -18.75 1 28.58 25 PHE B CA 1
ATOM 1687 C C . PHE B 1 25 ? 8.523 21.922 -17.562 1 28.58 25 PHE B C 1
ATOM 1689 O O . PHE B 1 25 ? 8.961 21.531 -16.484 1 28.58 25 PHE B O 1
ATOM 1696 N N . ASN B 1 26 ? 8.859 23.094 -17.766 1 27.42 26 ASN B N 1
ATOM 1697 C CA . ASN B 1 26 ? 8.711 24.281 -16.922 1 27.42 26 ASN B CA 1
ATOM 1698 C C . ASN B 1 26 ? 7.34 24.328 -16.25 1 27.42 26 ASN B C 1
ATOM 1700 O O . ASN B 1 26 ? 6.453 25.047 -16.703 1 27.42 26 ASN B O 1
ATOM 1704 N N . VAL B 1 27 ? 6.656 23.188 -16.219 1 31.86 27 VAL B N 1
ATOM 1705 C CA . VAL B 1 27 ? 5.41 23.375 -15.484 1 31.86 27 VAL B CA 1
ATOM 1706 C C . VAL B 1 27 ? 5.699 24.031 -14.133 1 31.86 27 VAL B C 1
ATOM 1708 O O . VAL B 1 27 ? 6.699 23.719 -13.492 1 31.86 27 VAL B O 1
ATOM 1711 N N . LYS B 1 28 ? 5.039 25 -13.766 1 31.52 28 LYS B N 1
ATOM 1712 C CA . LYS B 1 28 ? 5.012 25.734 -12.5 1 31.52 28 LYS B CA 1
ATOM 1713 C C . LYS B 1 28 ? 4.969 24.781 -11.312 1 31.52 28 LYS B C 1
ATOM 1715 O O . LYS B 1 28 ? 3.908 24.266 -10.969 1 31.52 28 LYS B O 1
ATOM 1720 N N . MET B 1 29 ? 5.777 23.797 -11.109 1 39.69 29 MET B N 1
ATOM 1721 C CA . MET B 1 29 ? 6.059 23.438 -9.727 1 39.69 29 MET B CA 1
ATOM 1722 C C . MET B 1 29 ? 6.004 24.672 -8.82 1 39.69 29 MET B C 1
ATOM 1724 O O . MET B 1 29 ? 7.035 25.266 -8.5 1 39.69 29 MET B O 1
ATOM 1728 N N . ASN B 1 30 ? 5.219 25.453 -9.125 1 38.38 30 ASN B N 1
ATOM 1729 C CA . ASN B 1 30 ? 5.215 26.75 -8.438 1 38.38 30 ASN B CA 1
ATOM 1730 C C . ASN B 1 30 ? 5.375 26.578 -6.93 1 38.38 30 ASN B C 1
ATOM 1732 O O . ASN B 1 30 ? 6.129 27.328 -6.297 1 38.38 30 ASN B O 1
ATOM 1736 N N . SER B 1 31 ? 4.254 25.859 -6.262 1 45.22 31 SER B N 1
ATOM 1737 C CA . SER B 1 31 ? 4.168 26.219 -4.848 1 45.22 31 SER B CA 1
ATOM 1738 C C . SER B 1 31 ? 5.152 25.406 -4.016 1 45.22 31 SER B C 1
ATOM 1740 O O . SER B 1 31 ? 5.23 25.578 -2.795 1 45.22 31 SER B O 1
ATOM 1742 N N . LEU B 1 32 ? 5.66 24.25 -4.535 1 52.97 32 LEU B N 1
ATOM 1743 C CA . LEU B 1 32 ? 6.652 23.625 -3.678 1 52.97 32 LEU B CA 1
ATOM 1744 C C . LEU B 1 32 ? 7.934 24.438 -3.623 1 52.97 32 LEU B C 1
ATOM 1746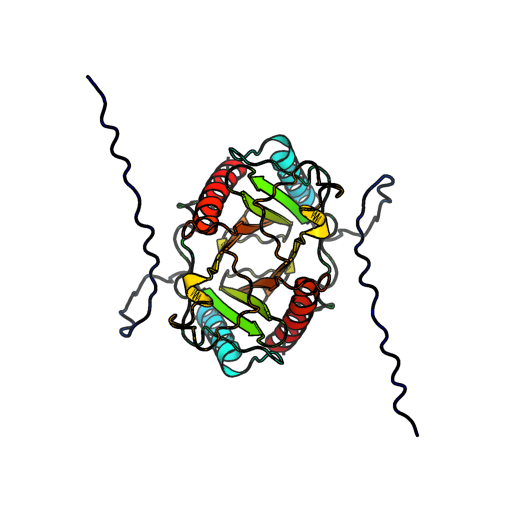 O O . LEU B 1 32 ? 8.469 24.844 -4.66 1 52.97 32 LEU B O 1
ATOM 1750 N N . SER B 1 33 ? 8.227 24.812 -2.445 1 59.28 33 SER B N 1
ATOM 1751 C CA . SER B 1 33 ? 9.469 25.562 -2.283 1 59.28 33 SER B CA 1
ATOM 1752 C C . SER B 1 33 ? 10.656 24.797 -2.883 1 59.28 33 SER B C 1
ATOM 1754 O O . SER B 1 33 ? 10.688 23.578 -2.854 1 59.28 33 SER B O 1
ATOM 1756 N N . THR B 1 34 ? 11.383 25.359 -3.672 1 61.56 34 THR B N 1
ATOM 1757 C CA . THR B 1 34 ? 12.617 24.859 -4.266 1 61.56 34 THR B CA 1
ATOM 1758 C C . THR B 1 34 ? 13.398 24.016 -3.266 1 61.56 34 THR B C 1
ATOM 1760 O O . THR B 1 34 ? 13.969 22.984 -3.627 1 61.56 34 THR B O 1
ATOM 1763 N N . TYR B 1 35 ? 13.297 24.391 -2.08 1 57.84 35 TYR B N 1
ATOM 1764 C CA . TYR B 1 35 ? 14.016 23.688 -1.03 1 57.84 35 TYR B CA 1
ATOM 1765 C C . TYR B 1 35 ? 13.43 22.297 -0.805 1 57.84 35 TYR B C 1
ATOM 1767 O O . TYR B 1 35 ? 14.164 21.312 -0.684 1 57.84 35 TYR B O 1
ATOM 1775 N N . ALA B 1 36 ? 12.164 22.203 -0.838 1 72.12 36 ALA B N 1
ATOM 1776 C CA . ALA B 1 36 ? 11.5 20.938 -0.574 1 72.12 36 ALA B CA 1
ATOM 1777 C C . ALA B 1 36 ? 11.773 19.938 -1.692 1 72.12 36 ALA B C 1
ATOM 1779 O O . ALA B 1 36 ? 11.992 18.75 -1.433 1 72.12 36 ALA B O 1
ATOM 1780 N N . ILE B 1 37 ? 11.992 20.484 -2.842 1 74.69 37 ILE B N 1
ATOM 1781 C CA . ILE B 1 37 ? 12.258 19.609 -3.984 1 74.69 37 ILE B CA 1
ATOM 1782 C C . ILE B 1 37 ? 13.711 19.141 -3.938 1 74.69 37 ILE B C 1
ATOM 1784 O O . ILE B 1 37 ? 13.992 17.969 -4.23 1 74.69 37 ILE B O 1
ATOM 1788 N N . ASP B 1 38 ? 14.57 19.984 -3.451 1 83.12 38 ASP B N 1
ATOM 1789 C CA . ASP B 1 38 ? 15.977 19.609 -3.344 1 83.12 38 ASP B CA 1
ATOM 1790 C C . ASP B 1 38 ? 16.172 18.516 -2.293 1 83.12 38 ASP B C 1
ATOM 1792 O O . ASP B 1 38 ? 16.922 17.562 -2.512 1 83.12 38 ASP B O 1
ATOM 1796 N N . GLU B 1 39 ? 15.516 18.672 -1.21 1 86.75 39 GLU B N 1
ATOM 1797 C CA . GLU B 1 39 ? 15.633 17.688 -0.147 1 86.75 39 GLU B CA 1
ATOM 1798 C C . GLU B 1 39 ? 15.094 16.328 -0.594 1 86.75 39 GLU B C 1
ATOM 1800 O O . GLU B 1 39 ? 15.695 15.289 -0.311 1 86.75 39 GLU B O 1
ATOM 1805 N N . TYR B 1 40 ? 14.078 16.422 -1.266 1 91.31 40 TYR B N 1
ATOM 1806 C CA . TYR B 1 40 ? 13.5 15.211 -1.819 1 91.31 40 TYR B CA 1
ATOM 1807 C C . TYR B 1 40 ? 14.453 14.562 -2.822 1 91.31 40 TYR B C 1
ATOM 1809 O O . TYR B 1 40 ? 14.719 13.359 -2.748 1 91.31 40 TYR B O 1
ATOM 1817 N N . THR B 1 41 ? 14.953 15.352 -3.684 1 91.31 41 THR B N 1
ATOM 1818 C CA . THR B 1 41 ? 15.859 14.836 -4.699 1 91.31 41 THR B CA 1
ATOM 1819 C C . THR B 1 41 ? 17.109 14.234 -4.055 1 91.31 41 THR B C 1
ATOM 1821 O O . THR B 1 41 ? 17.562 13.164 -4.461 1 91.31 41 THR B O 1
ATOM 1824 N N . ASN B 1 42 ? 17.609 14.914 -3.117 1 93.31 42 ASN B N 1
ATOM 1825 C CA . ASN B 1 42 ? 18.766 14.406 -2.404 1 93.31 42 ASN B CA 1
ATOM 1826 C C . ASN B 1 42 ? 18.469 13.086 -1.707 1 93.31 42 ASN B C 1
ATOM 1828 O O . ASN B 1 42 ? 19.312 12.18 -1.694 1 93.31 42 ASN B O 1
ATOM 1832 N N . LEU B 1 43 ? 17.328 12.992 -1.133 1 94.44 43 LEU B N 1
ATOM 1833 C CA . LEU B 1 43 ? 16.922 11.758 -0.478 1 94.44 43 LEU B CA 1
ATOM 1834 C C . LEU B 1 43 ? 16.891 10.602 -1.47 1 94.44 43 LEU B C 1
ATOM 1836 O O . LEU B 1 43 ? 17.453 9.539 -1.203 1 94.44 43 LEU B O 1
ATOM 1840 N N . ILE B 1 44 ? 16.281 10.812 -2.607 1 94.06 44 ILE B N 1
ATOM 1841 C CA . ILE B 1 44 ? 16.141 9.773 -3.625 1 94.06 44 ILE B CA 1
ATOM 1842 C C . ILE B 1 44 ? 17.531 9.359 -4.113 1 94.06 44 ILE B C 1
ATOM 1844 O O . ILE B 1 44 ? 17.828 8.164 -4.23 1 94.06 44 ILE B O 1
ATOM 1848 N N . GLN B 1 45 ? 18.359 10.336 -4.344 1 93.06 45 GLN B N 1
ATOM 1849 C CA . GLN B 1 45 ? 19.703 10.047 -4.805 1 93.06 45 GLN B CA 1
ATOM 18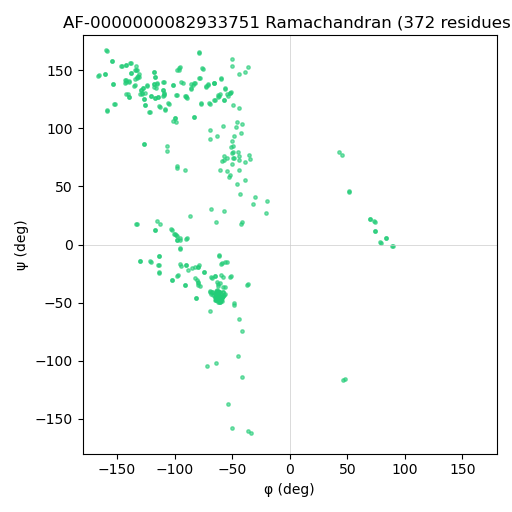50 C C . GLN B 1 45 ? 20.484 9.258 -3.758 1 93.06 45 GLN B C 1
ATOM 1852 O O . GLN B 1 45 ? 21.234 8.336 -4.094 1 93.06 45 GLN B O 1
ATOM 1857 N N . ASN B 1 46 ? 20.297 9.656 -2.607 1 95.56 46 ASN B N 1
ATOM 1858 C CA . ASN B 1 46 ? 20.969 8.945 -1.531 1 95.56 46 ASN B CA 1
ATOM 1859 C C . ASN B 1 46 ? 20.547 7.48 -1.462 1 95.56 46 ASN B C 1
ATOM 1861 O O . ASN B 1 46 ? 21.375 6.59 -1.315 1 95.56 46 ASN B O 1
ATOM 1865 N N . ILE B 1 47 ? 19.297 7.203 -1.542 1 94.62 47 ILE B N 1
ATOM 1866 C CA . ILE B 1 47 ? 18.781 5.836 -1.51 1 94.62 47 ILE B CA 1
ATOM 1867 C C . ILE B 1 47 ? 19.281 5.07 -2.734 1 94.62 47 ILE B C 1
ATOM 1869 O O . ILE B 1 47 ? 19.781 3.953 -2.613 1 94.62 47 ILE B O 1
ATOM 1873 N N . ASP B 1 48 ? 19.219 5.691 -3.84 1 92.62 48 ASP B N 1
ATOM 1874 C CA . ASP B 1 48 ? 19.672 5.066 -5.078 1 92.62 48 ASP B CA 1
ATOM 1875 C C . ASP B 1 48 ? 21.141 4.637 -4.973 1 92.62 48 ASP B C 1
ATOM 1877 O O . ASP B 1 48 ? 21.5 3.562 -5.445 1 92.62 48 ASP B O 1
ATOM 1881 N N . ASN B 1 49 ? 21.906 5.422 -4.312 1 93.38 49 ASN B N 1
ATOM 1882 C CA . ASN B 1 49 ? 23.344 5.23 -4.363 1 93.38 49 ASN B CA 1
ATOM 1883 C C . ASN B 1 49 ? 23.859 4.438 -3.16 1 93.38 49 ASN B C 1
ATOM 1885 O O . ASN B 1 49 ? 24.875 3.744 -3.246 1 93.38 49 ASN B O 1
ATOM 1889 N N . ASN B 1 50 ? 23.109 4.516 -2.047 1 95.5 50 ASN B N 1
ATOM 1890 C CA . ASN B 1 50 ? 23.797 4.086 -0.829 1 95.5 50 ASN B CA 1
ATOM 1891 C C . ASN B 1 50 ? 22.953 3.086 -0.04 1 95.5 50 ASN B C 1
ATOM 1893 O O . ASN B 1 50 ? 23.453 2.449 0.891 1 95.5 50 ASN B O 1
ATOM 1897 N N . PHE B 1 51 ? 21.688 2.926 -0.318 1 96.5 51 PHE B N 1
ATOM 1898 C CA . PHE B 1 51 ? 20.859 1.994 0.441 1 96.5 51 PHE B CA 1
ATOM 1899 C C . PHE B 1 51 ? 20.891 0.606 -0.187 1 96.5 51 PHE B C 1
ATOM 1901 O O . PHE B 1 51 ? 20.656 0.456 -1.387 1 96.5 51 PHE B O 1
ATOM 1908 N N . THR B 1 52 ? 21.203 -0.277 0.608 1 95.5 52 THR B N 1
ATOM 1909 C CA . THR B 1 52 ? 21.156 -1.677 0.198 1 95.5 52 THR B CA 1
ATOM 1910 C C . THR B 1 52 ? 20.453 -2.525 1.248 1 95.5 52 THR B C 1
ATOM 1912 O O . THR B 1 52 ? 20.438 -2.178 2.43 1 95.5 52 THR B O 1
ATOM 1915 N N . PHE B 1 53 ? 19.859 -3.52 0.777 1 95.56 53 PHE B N 1
ATOM 1916 C CA . PHE B 1 53 ? 19.234 -4.504 1.661 1 95.56 53 PHE B CA 1
ATOM 1917 C C . PHE B 1 53 ? 19.719 -5.91 1.329 1 95.56 53 PHE B C 1
ATOM 1919 O O . PHE B 1 53 ? 19.641 -6.34 0.177 1 95.56 53 PHE B O 1
ATOM 1926 N N . SER B 1 54 ? 20.219 -6.547 2.328 1 93 54 SER B N 1
ATOM 1927 C CA . SER B 1 54 ? 20.906 -7.82 2.143 1 93 54 SER B CA 1
ATOM 1928 C C . SER B 1 54 ? 20.047 -8.797 1.337 1 93 54 SER B C 1
ATOM 1930 O O . SER B 1 54 ? 18.859 -8.945 1.595 1 93 54 SER B O 1
ATOM 1932 N N . ASN B 1 55 ? 20.641 -9.414 0.281 1 91 55 ASN B N 1
ATOM 1933 C CA . ASN B 1 55 ? 20.062 -10.461 -0.562 1 91 55 ASN B CA 1
ATOM 1934 C C . ASN B 1 55 ? 19.016 -9.906 -1.51 1 91 55 ASN B C 1
ATOM 1936 O O . ASN B 1 55 ? 18.188 -10.656 -2.035 1 91 55 ASN B O 1
ATOM 1940 N N . TYR B 1 56 ? 18.984 -8.602 -1.582 1 92.56 56 TYR B N 1
ATOM 1941 C CA . TYR B 1 56 ? 18.062 -7.973 -2.523 1 92.56 56 TYR B CA 1
ATOM 1942 C C . TYR B 1 56 ? 18.812 -7.16 -3.566 1 92.56 56 TYR B C 1
ATOM 1944 O O . TYR B 1 56 ? 19.859 -6.578 -3.271 1 92.56 56 TYR B O 1
ATOM 1952 N N . GLU B 1 57 ? 18.266 -7.098 -4.719 1 89.81 57 GLU B N 1
ATOM 1953 C CA . GLU B 1 57 ? 18.734 -6.23 -5.793 1 89.81 57 GLU B CA 1
ATOM 1954 C C . GLU B 1 57 ? 17.656 -5.211 -6.184 1 89.81 57 GLU B C 1
ATOM 1956 O O . GLU B 1 57 ? 16.484 -5.551 -6.301 1 89.81 57 GLU B O 1
ATOM 1961 N N . GLU B 1 58 ? 18.094 -3.988 -6.34 1 92.19 58 GLU B N 1
ATOM 1962 C CA . GLU B 1 58 ? 17.188 -2.936 -6.797 1 92.19 58 GLU B CA 1
ATOM 1963 C C . GLU B 1 58 ? 17.109 -2.898 -8.32 1 92.19 58 GLU B C 1
ATOM 1965 O O . GLU B 1 58 ? 18.141 -2.85 -9 1 92.19 58 GLU B O 1
ATOM 1970 N N . LEU B 1 59 ? 15.898 -2.801 -8.844 1 88.62 59 LEU B N 1
ATOM 1971 C CA . LEU B 1 59 ? 15.695 -3.039 -10.266 1 88.62 59 LEU B CA 1
ATOM 1972 C C . LEU B 1 59 ? 15.547 -1.722 -11.023 1 88.62 59 LEU B C 1
ATOM 1974 O O . LEU B 1 59 ? 15.844 -1.651 -12.219 1 88.62 59 LEU B O 1
ATOM 1978 N N . MET B 1 60 ? 15.031 -0.775 -10.359 1 85.88 60 MET B N 1
ATOM 1979 C CA . MET B 1 60 ? 14.562 0.405 -11.078 1 85.88 60 MET B CA 1
ATOM 1980 C C . MET B 1 60 ? 15.727 1.328 -11.43 1 85.88 60 MET B C 1
ATOM 1982 O O . MET B 1 60 ? 15.695 2.008 -12.453 1 85.88 60 MET B O 1
ATOM 1986 N N . ASN B 1 61 ? 16.641 1.389 -10.633 1 79.38 61 ASN B N 1
ATOM 1987 C CA . ASN B 1 61 ? 17.766 2.305 -10.789 1 79.38 61 ASN B CA 1
ATOM 1988 C C . ASN B 1 61 ? 17.297 3.721 -11.109 1 79.38 61 ASN B C 1
ATOM 1990 O O . ASN B 1 61 ? 16.531 4.305 -10.352 1 79.38 61 ASN B O 1
ATOM 1994 N N . ASN B 1 62 ? 17.609 4.23 -12.227 1 75 62 ASN B N 1
ATOM 1995 C CA . ASN B 1 62 ? 17.25 5.609 -12.547 1 75 62 ASN B CA 1
ATOM 1996 C C . ASN B 1 62 ? 15.875 5.695 -13.211 1 75 62 ASN B C 1
ATOM 1998 O O . ASN B 1 62 ? 15.43 6.781 -13.586 1 75 62 ASN B O 1
ATOM 2002 N N . ARG B 1 63 ? 15.266 4.574 -13.258 1 76.19 63 ARG B N 1
ATOM 2003 C CA . ARG B 1 63 ? 13.93 4.559 -13.852 1 76.19 63 ARG B CA 1
ATOM 2004 C C . ARG B 1 63 ? 12.859 4.652 -12.773 1 76.19 63 ARG B C 1
ATOM 2006 O O . ARG B 1 63 ? 13.133 4.43 -11.594 1 76.19 63 ARG B O 1
ATOM 2013 N N . SER B 1 64 ? 11.664 5.25 -13.234 1 73.5 64 SER B N 1
ATOM 2014 C CA . SER B 1 64 ? 10.523 5.25 -12.328 1 73.5 64 SER B CA 1
ATOM 2015 C C . SER B 1 64 ? 9.242 4.824 -13.047 1 73.5 64 SER B C 1
ATOM 2017 O O . SER B 1 64 ? 9.188 4.852 -14.281 1 73.5 64 SER B O 1
ATOM 2019 N N . HIS B 1 65 ? 8.391 4.234 -12.328 1 74.94 65 HIS B N 1
ATOM 2020 C CA . HIS B 1 65 ? 7.098 3.762 -12.797 1 74.94 65 HIS B CA 1
ATOM 2021 C C . HIS B 1 65 ? 5.965 4.312 -11.945 1 74.94 65 HIS B C 1
ATOM 2023 O O . HIS B 1 65 ? 6.098 4.422 -10.719 1 74.94 65 HIS B O 1
ATOM 2029 N N . MET B 1 66 ? 4.977 4.852 -12.648 1 72.94 66 MET B N 1
ATOM 2030 C CA . MET B 1 66 ? 3.809 5.367 -11.938 1 72.94 66 MET B CA 1
ATOM 2031 C C . MET B 1 66 ? 2.52 4.859 -12.57 1 72.94 66 MET B C 1
ATOM 2033 O O . MET B 1 66 ? 2.475 4.598 -13.781 1 72.94 66 MET B O 1
ATOM 2037 N N . LEU B 1 67 ? 1.588 4.648 -11.719 1 75.62 67 LEU B N 1
ATOM 2038 C CA . LEU B 1 67 ? 0.222 4.406 -12.164 1 75.62 67 LEU B CA 1
ATOM 2039 C C . LEU B 1 67 ? -0.576 5.703 -12.211 1 75.62 67 LEU B C 1
ATOM 2041 O O . LEU B 1 67 ? -0.436 6.551 -11.328 1 75.62 67 LEU B O 1
ATOM 2045 N N . ALA B 1 68 ? -1.314 5.773 -13.227 1 67.06 68 ALA B N 1
ATOM 2046 C CA . ALA B 1 68 ? -2.162 6.957 -13.336 1 67.06 68 ALA B CA 1
ATOM 2047 C C . ALA B 1 68 ? -3.115 7.066 -12.156 1 67.06 68 ALA B C 1
ATOM 2049 O O . ALA B 1 68 ? -3.494 6.055 -11.555 1 67.06 68 ALA B O 1
ATOM 2050 N N . LEU B 1 69 ? -3.291 8.289 -11.758 1 71.06 69 LEU B N 1
ATOM 2051 C CA . LEU B 1 69 ? -4.203 8.555 -10.648 1 71.06 69 LEU B CA 1
ATOM 2052 C C . LEU B 1 69 ? -5.656 8.5 -11.117 1 71.06 69 LEU B C 1
ATOM 2054 O O . LEU B 1 69 ? -5.945 8.742 -12.289 1 71.06 69 LEU B O 1
ATOM 2058 N N . PRO B 1 70 ? -6.457 7.945 -10.148 1 63.22 70 PRO B N 1
ATOM 2059 C CA . PRO B 1 70 ? -7.879 8.023 -10.484 1 63.22 70 PRO B CA 1
ATOM 2060 C C . PRO B 1 70 ? -8.312 9.422 -10.906 1 63.22 70 PRO B C 1
ATOM 2062 O O . PRO B 1 70 ? -7.617 10.398 -10.617 1 63.22 70 PRO B O 1
ATOM 2065 N N . LEU B 1 71 ? -9.32 9.562 -11.695 1 58.5 71 LEU B N 1
ATOM 2066 C CA . LEU B 1 71 ? -9.859 10.828 -12.188 1 58.5 71 LEU B CA 1
ATOM 2067 C C . LEU B 1 71 ? -9.766 11.906 -11.117 1 58.5 71 LEU B C 1
ATOM 2069 O O . LEU B 1 71 ? -9.727 11.602 -9.922 1 58.5 71 LEU B O 1
ATOM 2073 N N . TYR B 1 72 ? -9.68 13.133 -11.656 1 57.19 72 TYR B N 1
ATOM 2074 C CA . TYR B 1 72 ? -9.508 14.422 -11 1 57.19 72 TYR B CA 1
ATOM 2075 C C . TYR B 1 72 ? -10.461 14.562 -9.82 1 57.19 72 TYR B C 1
ATOM 2077 O O . TYR B 1 72 ? -11.664 14.312 -9.945 1 57.19 72 TYR B O 1
ATOM 2085 N N . CYS B 1 73 ? -9.797 14.336 -8.633 1 61.03 73 CYS B N 1
ATOM 2086 C CA . CYS B 1 73 ? -10.562 14.812 -7.488 1 61.03 73 CYS B CA 1
ATOM 2087 C C . CYS B 1 73 ? -10.07 16.188 -7.039 1 61.03 73 CYS B C 1
ATOM 2089 O O . CYS B 1 73 ? -8.969 16.312 -6.504 1 61.03 73 CYS B O 1
ATOM 2091 N N . GLU B 1 74 ? -10.867 17.172 -7.367 1 61.38 74 GLU B N 1
ATOM 2092 C CA . GLU B 1 74 ? -10.531 18.562 -7.023 1 61.38 74 GLU B CA 1
ATOM 2093 C C . GLU B 1 74 ? -10.188 18.688 -5.543 1 61.38 74 GLU B C 1
ATOM 2095 O O . GLU B 1 74 ? -9.367 19.531 -5.168 1 61.38 74 GLU B O 1
ATOM 2100 N N . ASP B 1 75 ? -10.75 17.812 -4.836 1 61.53 75 ASP B N 1
ATOM 2101 C CA . ASP B 1 75 ? -10.594 17.969 -3.395 1 61.53 75 ASP B CA 1
ATOM 2102 C C . ASP B 1 75 ? -9.25 17.391 -2.93 1 61.53 75 ASP B C 1
ATOM 2104 O O . ASP B 1 75 ? -8.75 17.766 -1.866 1 61.53 75 ASP B O 1
ATOM 2108 N N . ILE B 1 76 ? -8.734 16.359 -3.672 1 67.5 76 ILE B N 1
ATOM 2109 C CA . ILE B 1 76 ? -7.453 15.742 -3.357 1 67.5 76 ILE B CA 1
ATOM 2110 C C . ILE B 1 76 ? -6.406 16.172 -4.383 1 67.5 76 ILE B C 1
ATOM 2112 O O . ILE B 1 76 ? -6.402 15.688 -5.516 1 67.5 76 ILE B O 1
ATOM 2116 N N . SER B 1 77 ? -5.781 17.328 -4.34 1 60.69 77 SER B N 1
ATOM 2117 C CA . SER B 1 77 ? -4.707 18.078 -4.984 1 60.69 77 SER B CA 1
ATOM 2118 C C . SER B 1 77 ? -4.793 17.969 -6.5 1 60.69 77 SER B C 1
ATOM 2120 O O . SER B 1 77 ? -4.25 17.047 -7.098 1 60.69 77 SER B O 1
ATOM 2122 N N . PRO B 1 78 ? -5.664 18.656 -7.102 1 53.69 78 PRO B N 1
ATOM 2123 C CA . PRO B 1 78 ? -5.926 18.703 -8.539 1 53.69 78 PRO 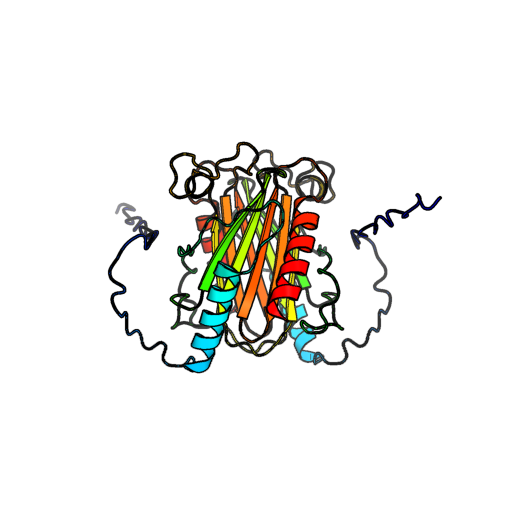B CA 1
ATOM 2124 C C . PRO B 1 78 ? -4.652 18.891 -9.367 1 53.69 78 PRO B C 1
ATOM 2126 O O . PRO B 1 78 ? -4.539 18.344 -10.469 1 53.69 78 PRO B O 1
ATOM 2129 N N . GLU B 1 79 ? -3.867 19.875 -9 1 52.38 79 GLU B N 1
ATOM 2130 C CA . GLU B 1 79 ? -2.971 20.484 -9.977 1 52.38 79 GLU B CA 1
ATOM 2131 C C . GLU B 1 79 ? -1.665 19.703 -10.094 1 52.38 79 GLU B C 1
ATOM 2133 O O . GLU B 1 79 ? -0.962 19.812 -11.102 1 52.38 79 GLU B O 1
ATOM 2138 N N . ASN B 1 80 ? -1.422 18.953 -9.062 1 55.91 80 ASN B N 1
ATOM 2139 C CA . ASN B 1 80 ? -0.043 18.516 -9.25 1 55.91 80 ASN B CA 1
ATOM 2140 C C . ASN B 1 80 ? 0.077 17 -9.172 1 55.91 80 ASN B C 1
ATOM 2142 O O . ASN B 1 80 ? -0.259 16.391 -8.156 1 55.91 80 ASN B O 1
ATOM 2146 N N . GLY B 1 81 ? -0.115 16.328 -10.211 1 65.62 81 GLY B N 1
ATOM 2147 C CA . GLY B 1 81 ? 0.229 14.922 -10.328 1 65.62 81 GLY B CA 1
ATOM 2148 C C . GLY B 1 81 ? 1.497 14.547 -9.586 1 65.62 81 GLY B C 1
ATOM 2149 O O . GLY B 1 81 ? 1.784 15.102 -8.523 1 65.62 81 GLY B O 1
ATOM 2150 N N . PHE B 1 82 ? 2.092 13.438 -9.93 1 74.81 82 PHE B N 1
ATOM 2151 C CA . PHE B 1 82 ? 3.24 12.883 -9.227 1 74.81 82 PHE B CA 1
ATOM 2152 C C . PHE B 1 82 ? 4.539 13.25 -9.93 1 74.81 82 PHE B C 1
ATOM 2154 O O . PHE B 1 82 ? 5.625 12.898 -9.461 1 74.81 82 PHE B O 1
ATOM 2161 N N . ILE B 1 83 ? 4.445 14.016 -10.938 1 71 83 ILE B N 1
ATOM 2162 C CA . ILE B 1 83 ? 5.641 14.25 -11.742 1 71 83 ILE B CA 1
ATOM 2163 C C . ILE B 1 83 ? 6.684 14.992 -10.914 1 71 83 ILE B C 1
ATOM 2165 O O . ILE B 1 83 ? 6.398 16.062 -10.359 1 71 83 ILE B O 1
ATOM 2169 N N . GLY B 1 84 ? 7.859 14.406 -10.828 1 75.25 84 GLY B N 1
ATOM 2170 C CA . GLY B 1 84 ? 8.992 15.016 -10.156 1 75.25 84 GLY B CA 1
ATOM 2171 C C . GLY B 1 84 ? 8.93 14.891 -8.641 1 75.25 84 GLY B C 1
ATOM 2172 O O . GLY B 1 84 ? 9.789 15.414 -7.934 1 75.25 84 GLY B O 1
ATOM 2173 N N . ARG B 1 85 ? 7.891 14.227 -8.172 1 84.69 85 ARG B N 1
ATOM 2174 C CA . ARG B 1 85 ? 7.812 14.18 -6.711 1 84.69 85 ARG B CA 1
ATOM 2175 C C . ARG B 1 85 ? 7.512 12.766 -6.23 1 84.69 85 ARG B C 1
ATOM 2177 O O . ARG B 1 85 ? 7.02 12.57 -5.117 1 84.69 85 ARG B O 1
ATOM 2184 N N . GLN B 1 86 ? 7.758 11.875 -7.164 1 89.38 86 GLN B N 1
ATOM 2185 C CA . GLN B 1 86 ? 7.539 10.484 -6.777 1 89.38 86 GLN B CA 1
ATOM 2186 C C . GLN B 1 86 ? 8.594 9.57 -7.398 1 89.38 86 GLN B C 1
ATOM 2188 O O . GLN B 1 86 ? 8.961 9.734 -8.562 1 89.38 86 GLN B O 1
ATOM 2193 N N . LYS B 1 87 ? 9.062 8.578 -6.688 1 92.62 87 LYS B N 1
ATOM 2194 C CA . LYS B 1 87 ? 10.008 7.566 -7.145 1 92.62 87 LYS B CA 1
ATOM 2195 C C . LYS B 1 87 ? 9.633 6.184 -6.629 1 92.62 87 LYS B C 1
ATOM 2197 O O . LYS B 1 87 ? 9.391 6.004 -5.434 1 92.62 87 LYS B O 1
ATOM 2202 N N . LEU B 1 88 ? 9.531 5.25 -7.555 1 93.38 88 LEU B N 1
ATOM 2203 C CA . LEU B 1 88 ? 9.32 3.852 -7.203 1 93.38 88 LEU B CA 1
ATOM 2204 C C . LEU B 1 88 ? 10.633 3.078 -7.223 1 93.38 88 LEU B C 1
ATOM 2206 O O . LEU B 1 88 ? 11.398 3.172 -8.188 1 93.38 88 LEU B O 1
ATOM 2210 N N . PHE B 1 89 ? 10.891 2.385 -6.156 1 93.88 89 PHE B N 1
ATOM 2211 C CA . PHE B 1 89 ? 11.953 1.383 -6.082 1 93.88 89 PHE B CA 1
ATOM 2212 C C . PHE B 1 89 ? 11.359 -0.021 -6.008 1 93.88 89 PHE B C 1
ATOM 2214 O O . PHE B 1 89 ? 10.359 -0.243 -5.328 1 93.88 89 PHE B O 1
ATOM 2221 N N . VAL B 1 90 ? 11.984 -0.929 -6.711 1 93 90 VAL B N 1
ATOM 2222 C CA . VAL B 1 90 ? 11.594 -2.332 -6.648 1 93 90 VAL B CA 1
ATOM 2223 C C . VAL B 1 90 ? 12.805 -3.195 -6.297 1 93 90 VAL B C 1
ATOM 2225 O O . VAL B 1 90 ? 13.805 -3.188 -7.012 1 93 90 VAL B O 1
ATOM 2228 N N . PHE B 1 91 ? 12.695 -3.887 -5.191 1 93.25 91 PHE B N 1
ATOM 2229 C CA . PHE B 1 91 ? 13.742 -4.785 -4.715 1 93.25 91 PHE B CA 1
ATOM 2230 C C . PHE B 1 91 ? 13.305 -6.238 -4.84 1 93.25 91 PHE B C 1
ATOM 2232 O O . PHE B 1 91 ? 12.211 -6.605 -4.395 1 93.25 91 PHE B O 1
ATOM 2239 N N . LYS B 1 92 ? 14.172 -7.039 -5.375 1 91.88 92 LYS B N 1
ATOM 2240 C CA . LYS B 1 92 ? 13.867 -8.461 -5.52 1 91.88 92 LYS B CA 1
ATOM 2241 C C . LYS B 1 92 ? 14.93 -9.32 -4.848 1 91.88 92 LYS B C 1
ATOM 2243 O O . LYS B 1 92 ? 16.125 -9.031 -4.949 1 91.88 92 LYS B O 1
ATOM 2248 N N . SER B 1 93 ? 14.445 -10.297 -4.18 1 91.25 93 SER B N 1
ATOM 2249 C CA . SER B 1 93 ? 15.352 -11.289 -3.605 1 91.25 93 SER B CA 1
ATOM 2250 C C . SER B 1 93 ? 15.312 -12.594 -4.395 1 91.25 93 SER B C 1
ATOM 2252 O O . SER B 1 93 ? 14.289 -13.281 -4.426 1 91.25 93 SER B O 1
ATOM 2254 N N . ARG B 1 94 ? 16.359 -12.977 -4.867 1 83 94 ARG B N 1
ATOM 2255 C CA . ARG B 1 94 ? 16.438 -14.242 -5.59 1 83 94 ARG B CA 1
ATOM 2256 C C . ARG B 1 94 ? 16.391 -15.422 -4.629 1 83 94 ARG B C 1
ATOM 2258 O O . ARG B 1 94 ? 15.945 -16.516 -5.004 1 83 94 ARG B O 1
ATOM 2265 N N . THR B 1 95 ? 16.781 -15.148 -3.402 1 84.88 95 THR B N 1
ATOM 2266 C CA . THR B 1 95 ? 16.859 -16.219 -2.414 1 84.88 95 THR B CA 1
ATOM 2267 C C . THR B 1 95 ? 15.477 -16.516 -1.826 1 84.88 95 THR B C 1
ATOM 2269 O O . THR B 1 95 ? 15.031 -17.656 -1.833 1 84.88 95 THR B O 1
ATOM 2272 N N . SER B 1 96 ? 14.781 -15.539 -1.469 1 86.56 96 SER B N 1
ATOM 2273 C CA . SER B 1 96 ? 13.5 -15.742 -0.807 1 86.56 96 SER B CA 1
ATOM 2274 C C . SER B 1 96 ? 12.344 -15.703 -1.808 1 86.56 96 SER B C 1
ATOM 2276 O O . SER B 1 96 ? 11.234 -16.141 -1.501 1 86.56 96 SER B O 1
ATOM 2278 N N . GLY B 1 97 ? 12.609 -15.148 -2.965 1 89.06 97 GLY B N 1
ATOM 2279 C CA . GLY B 1 97 ? 11.539 -14.984 -3.939 1 89.06 97 GLY B CA 1
ATOM 2280 C C . GLY B 1 97 ? 10.57 -13.875 -3.58 1 89.06 97 GLY B C 1
ATOM 2281 O O . GLY B 1 97 ? 9.422 -13.883 -4.027 1 89.06 97 GLY B O 1
ATOM 2282 N N . THR B 1 98 ? 11.008 -13 -2.734 1 93.44 98 THR B N 1
ATOM 2283 C CA . THR B 1 98 ? 10.164 -11.883 -2.312 1 93.44 98 THR B CA 1
ATOM 2284 C C . THR B 1 98 ? 10.469 -10.633 -3.133 1 93.44 98 THR B C 1
ATOM 2286 O O . THR B 1 98 ? 11.57 -10.484 -3.664 1 93.44 98 THR B O 1
ATOM 2289 N N . VAL B 1 99 ? 9.43 -9.812 -3.295 1 94 99 VAL B N 1
ATOM 2290 C CA . VAL B 1 99 ? 9.547 -8.516 -3.947 1 94 99 VAL B CA 1
ATOM 2291 C C . VAL B 1 99 ? 9.133 -7.41 -2.982 1 94 99 VAL B C 1
ATOM 2293 O O . VAL B 1 99 ? 8.062 -7.477 -2.375 1 94 99 VAL B O 1
ATOM 2296 N N . ILE B 1 100 ? 9.961 -6.43 -2.824 1 96 100 ILE B N 1
ATOM 2297 C CA . ILE B 1 100 ? 9.633 -5.266 -2.006 1 96 100 ILE B CA 1
ATOM 2298 C C . ILE B 1 100 ? 9.555 -4.02 -2.887 1 96 100 ILE B C 1
ATOM 2300 O O . ILE B 1 100 ? 10.477 -3.744 -3.662 1 96 100 ILE B O 1
ATOM 2304 N N . MET B 1 101 ? 8.453 -3.334 -2.779 1 95.81 101 MET B N 1
ATOM 2305 C CA . MET B 1 101 ? 8.258 -2.059 -3.461 1 95.81 101 MET B CA 1
ATOM 2306 C C . MET B 1 101 ? 8.273 -0.902 -2.465 1 95.81 101 MET B C 1
ATOM 2308 O O . MET B 1 101 ? 7.594 -0.956 -1.436 1 95.81 101 MET B O 1
ATOM 2312 N N . LEU B 1 102 ? 9.039 0.05 -2.764 1 96.69 102 LEU B N 1
ATOM 2313 C CA . LEU B 1 102 ? 9.133 1.285 -1.993 1 96.69 102 LEU B CA 1
ATOM 2314 C C . LEU B 1 102 ? 8.805 2.494 -2.859 1 96.69 102 LEU B C 1
ATOM 2316 O O . LEU B 1 102 ? 9.523 2.795 -3.814 1 96.69 102 LEU B O 1
ATOM 2320 N N . GLN B 1 103 ? 7.762 3.139 -2.564 1 95.81 103 GLN B N 1
ATOM 2321 C CA . GLN B 1 103 ? 7.426 4.387 -3.238 1 95.81 103 GLN B CA 1
ATOM 2322 C C . GLN B 1 103 ? 7.598 5.582 -2.303 1 95.81 103 GLN B C 1
ATOM 2324 O O . GLN B 1 103 ? 7.094 5.574 -1.179 1 95.81 103 GLN B O 1
ATOM 2329 N N . ILE B 1 104 ? 8.297 6.527 -2.744 1 94.56 104 ILE B N 1
ATOM 2330 C CA . ILE B 1 104 ? 8.508 7.754 -1.982 1 94.56 104 ILE B CA 1
ATOM 2331 C C . ILE B 1 104 ? 7.914 8.938 -2.738 1 94.56 104 ILE B C 1
ATOM 2333 O O . ILE B 1 104 ? 8.203 9.141 -3.92 1 94.56 104 ILE B O 1
ATOM 2337 N N . THR B 1 105 ? 7.102 9.641 -2.088 1 91.31 105 THR B N 1
ATOM 2338 C CA . THR B 1 105 ? 6.438 10.797 -2.68 1 91.31 105 THR B CA 1
ATOM 2339 C C . THR B 1 105 ? 6.586 12.023 -1.78 1 91.31 105 THR B C 1
ATOM 2341 O O . THR B 1 105 ? 6.336 11.945 -0.576 1 91.31 105 THR B O 1
ATOM 2344 N N . TYR B 1 106 ? 6.941 13.039 -2.395 1 91.44 106 TYR B N 1
ATOM 2345 C CA . TYR B 1 106 ? 6.902 14.289 -1.64 1 91.44 106 TYR B CA 1
ATOM 2346 C C . TYR B 1 106 ? 5.473 14.805 -1.511 1 91.44 106 TYR B C 1
ATOM 2348 O O . TYR B 1 106 ? 4.805 15.055 -2.516 1 91.44 106 TYR B O 1
ATOM 2356 N N . THR B 1 107 ? 5.047 14.953 -0.287 1 87.56 107 THR B N 1
ATOM 2357 C CA . THR B 1 107 ? 3.678 15.391 -0.034 1 87.56 107 THR B CA 1
ATOM 2358 C C . THR B 1 107 ? 3.666 16.781 0.605 1 87.56 107 THR B C 1
ATOM 2360 O O . THR B 1 107 ? 2.645 17.469 0.585 1 87.56 107 THR B O 1
ATOM 2363 N N . GLY B 1 108 ? 4.711 17.156 1.255 1 85.06 108 GLY B N 1
ATOM 2364 C CA . GLY B 1 108 ? 4.781 18.422 1.962 1 85.06 108 GLY B CA 1
ATOM 2365 C C . GLY B 1 108 ? 4.18 18.375 3.354 1 85.06 108 GLY B C 1
ATOM 2366 O O . GLY B 1 108 ? 4.098 19.391 4.043 1 85.06 108 GLY B O 1
ATOM 2367 N N . SER B 1 109 ? 3.779 17.188 3.789 1 83.31 109 SER B N 1
ATOM 2368 C CA . SER B 1 109 ? 3.217 17.047 5.129 1 83.31 109 SER B CA 1
ATOM 2369 C C . SER B 1 109 ? 4.289 17.219 6.199 1 83.31 109 SER B C 1
ATOM 2371 O O . SER B 1 109 ? 5.387 16.672 6.082 1 83.31 109 SER B O 1
ATOM 2373 N N . ASP B 1 110 ? 3.918 17.922 7.195 1 80.62 110 ASP B N 1
ATOM 2374 C CA . ASP B 1 110 ? 4.863 18.141 8.281 1 80.62 110 ASP B CA 1
ATOM 2375 C C . ASP B 1 110 ? 4.621 17.172 9.438 1 80.62 110 ASP B C 1
ATOM 2377 O O . ASP B 1 110 ? 5.199 17.328 10.516 1 80.62 110 ASP B O 1
ATOM 2381 N N . VAL B 1 111 ? 3.744 16.234 9.211 1 83.75 111 VAL B N 1
ATOM 2382 C CA . VAL B 1 111 ? 3.414 15.273 10.258 1 83.75 111 VAL B CA 1
ATOM 2383 C C . VAL B 1 111 ? 4.176 13.969 10.031 1 83.75 111 VAL B C 1
ATOM 2385 O O . VAL B 1 111 ? 3.934 13.266 9.047 1 83.75 111 VAL B O 1
ATOM 2388 N N . ASP B 1 112 ? 5.176 13.766 10.945 1 87.88 112 ASP B N 1
ATOM 2389 C CA . ASP B 1 112 ? 5.875 12.484 10.93 1 87.88 112 ASP B CA 1
ATOM 2390 C C . ASP B 1 112 ? 5.102 11.422 11.703 1 87.88 112 ASP B C 1
ATOM 2392 O O . ASP B 1 112 ? 5.012 11.492 12.93 1 87.88 112 ASP B O 1
ATOM 2396 N N . VAL B 1 113 ? 4.535 10.445 10.945 1 87.25 113 VAL B N 1
ATOM 23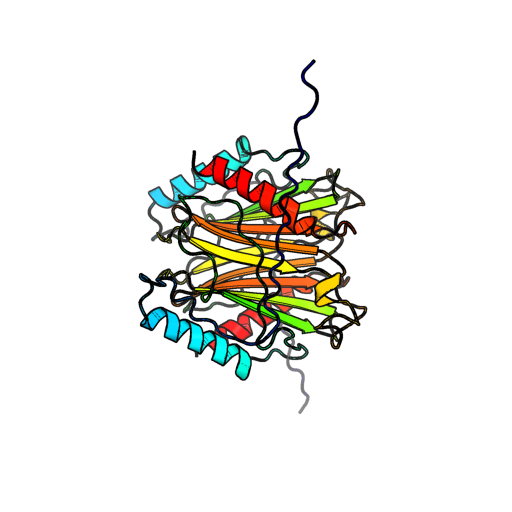97 C CA . VAL B 1 113 ? 3.621 9.508 11.586 1 87.25 113 VAL B CA 1
ATOM 2398 C C . VAL B 1 113 ? 3.49 8.242 10.734 1 87.25 113 VAL B C 1
ATOM 2400 O O . VAL B 1 113 ? 3.559 8.312 9.508 1 87.25 113 VAL B O 1
ATOM 2403 N N . TRP B 1 114 ? 3.301 7.109 11.438 1 88.75 114 TRP B N 1
ATOM 2404 C CA . TRP B 1 114 ? 2.896 5.906 10.719 1 88.75 114 TRP B CA 1
ATOM 2405 C C . TRP B 1 114 ? 1.505 6.074 10.117 1 88.75 114 TRP B C 1
ATOM 2407 O O . TRP B 1 114 ? 0.599 6.598 10.773 1 88.75 114 TRP B O 1
ATOM 2417 N N . SER B 1 115 ? 1.322 5.578 8.836 1 88.81 115 SER B N 1
ATOM 2418 C CA . SER B 1 115 ? 0.058 5.844 8.164 1 88.81 115 SER B CA 1
ATOM 2419 C C . SER B 1 115 ? -0.649 4.543 7.785 1 88.81 115 SER B C 1
ATOM 2421 O O . SER B 1 115 ? -1.838 4.551 7.457 1 88.81 115 SER B O 1
ATOM 2423 N N . SER B 1 116 ? 0.043 3.455 7.836 1 89.44 116 SER B N 1
ATOM 2424 C CA . SER B 1 116 ? -0.583 2.182 7.496 1 89.44 116 SER B CA 1
ATOM 2425 C C . SER B 1 116 ? 0.281 1.006 7.938 1 89.44 116 SER B C 1
ATOM 2427 O O . SER B 1 116 ? 1.51 1.104 7.957 1 89.44 116 SER B O 1
ATOM 2429 N N . SER B 1 117 ? -0.345 -0.006 8.328 1 90 117 SER B N 1
ATOM 2430 C CA . SER B 1 117 ? 0.314 -1.284 8.578 1 90 117 SER B CA 1
ATOM 2431 C C . SER B 1 117 ? -0.682 -2.438 8.531 1 90 117 SER B C 1
ATOM 2433 O O . SER B 1 117 ? -1.595 -2.512 9.352 1 90 117 SER B O 1
ATOM 2435 N N . PHE B 1 118 ? -0.498 -3.311 7.555 1 90.31 118 PHE B N 1
ATOM 2436 C CA . PHE B 1 118 ? -1.368 -4.48 7.48 1 90.31 118 PHE B CA 1
ATOM 2437 C C . PHE B 1 118 ? -0.722 -5.586 6.66 1 90.31 118 PHE B C 1
ATOM 2439 O O . PHE B 1 118 ? 0.307 -5.367 6.016 1 90.31 118 PHE B O 1
ATOM 2446 N N . SER B 1 119 ? -1.312 -6.73 6.766 1 91.62 119 SER B N 1
ATOM 2447 C CA . SER B 1 119 ? -0.892 -7.867 5.953 1 91.62 119 SER B CA 1
ATOM 2448 C C . SER B 1 119 ? -2.094 -8.648 5.438 1 91.62 119 SER B C 1
ATOM 2450 O O . SER B 1 119 ? -3.201 -8.516 5.961 1 91.62 119 SER B O 1
ATOM 2452 N N . TYR B 1 120 ? -1.852 -9.32 4.391 1 90.62 120 TYR B N 1
ATOM 2453 C CA . TYR B 1 120 ? -2.787 -10.25 3.766 1 90.62 120 TYR B CA 1
ATOM 2454 C C . TYR B 1 120 ? -2.133 -11.609 3.527 1 90.62 120 TYR B C 1
ATOM 2456 O O . TYR B 1 120 ? -1.013 -11.68 3.016 1 90.62 120 TYR B O 1
ATOM 2464 N N . SER B 1 121 ? -2.828 -12.609 3.957 1 88.75 121 SER B N 1
ATOM 2465 C CA . SER B 1 121 ? -2.346 -13.961 3.691 1 88.75 121 SER B CA 1
ATOM 2466 C C . SER B 1 121 ? -3.486 -14.883 3.27 1 88.75 121 SER B C 1
ATOM 2468 O O . SER B 1 121 ? -4.602 -14.766 3.779 1 88.75 121 SER B O 1
ATOM 2470 N N . PRO B 1 122 ? -3.156 -15.797 2.451 1 86.62 122 PRO B N 1
ATOM 2471 C CA . PRO B 1 122 ? -4.184 -16.75 2.035 1 86.62 122 PRO B CA 1
ATOM 2472 C C . PRO B 1 122 ? -4.73 -17.578 3.199 1 86.62 122 PRO B C 1
ATOM 2474 O O . PRO B 1 122 ? -5.93 -17.875 3.242 1 86.62 122 PRO B O 1
ATOM 2477 N N . ASP B 1 123 ? -3.936 -17.906 4.109 1 82.94 123 ASP B N 1
ATOM 2478 C CA . ASP B 1 123 ? -4.363 -18.703 5.254 1 82.94 123 ASP B CA 1
ATOM 2479 C C . ASP B 1 123 ? -5.453 -17.984 6.047 1 82.94 123 ASP B C 1
ATOM 2481 O O . ASP B 1 123 ? -6.379 -18.625 6.555 1 82.94 123 ASP B O 1
ATOM 2485 N N . LEU B 1 124 ? -5.328 -16.719 6.043 1 82.38 124 LEU B N 1
ATOM 2486 C CA . LEU B 1 124 ? -6.258 -15.93 6.844 1 82.38 124 LEU B CA 1
ATOM 2487 C C . LEU B 1 124 ? -7.484 -15.539 6.023 1 82.38 124 LEU B C 1
ATOM 2489 O O . LEU B 1 124 ? -8.609 -15.609 6.516 1 82.38 124 LEU B O 1
ATOM 2493 N N . PHE B 1 125 ? -7.25 -15.305 4.754 1 86.44 125 PHE B N 1
ATOM 2494 C CA . PHE B 1 125 ? -8.32 -14.625 4.039 1 86.44 125 PHE B CA 1
ATOM 2495 C C . PHE B 1 125 ? -8.922 -15.539 2.975 1 86.44 125 PHE B C 1
ATOM 2497 O O . PHE B 1 125 ? -10 -15.258 2.449 1 86.44 125 PHE B O 1
ATOM 2504 N N . ASN B 1 126 ? -8.211 -16.578 2.627 1 84.06 126 ASN B N 1
ATOM 2505 C CA . ASN B 1 126 ? -8.68 -17.391 1.515 1 84.06 126 ASN B CA 1
ATOM 2506 C C . ASN B 1 126 ? -9.086 -18.797 1.981 1 84.06 126 ASN B C 1
ATOM 2508 O O . ASN B 1 126 ? -9.602 -19.594 1.193 1 84.06 126 ASN B O 1
ATOM 2512 N N . ALA B 1 127 ? -8.789 -19.078 3.137 1 75.94 127 ALA B N 1
ATOM 2513 C CA . ALA B 1 127 ? -9.102 -20.422 3.609 1 75.94 127 ALA B CA 1
ATOM 2514 C C . ALA B 1 127 ? -10.602 -20.594 3.818 1 75.94 127 ALA B C 1
ATOM 2516 O O . ALA B 1 127 ? -11.266 -19.719 4.367 1 75.94 127 ALA B O 1
ATOM 2517 N N . SER B 1 128 ? -11.055 -21.703 3.365 1 74.62 128 SER B N 1
ATOM 2518 C CA . SER B 1 128 ? -12.477 -21.984 3.459 1 74.62 128 SER B CA 1
ATOM 2519 C C . SER B 1 128 ? -12.922 -22.109 4.914 1 74.62 128 SER B C 1
ATOM 2521 O O . SER B 1 128 ? -14.086 -21.828 5.238 1 74.62 128 SER B O 1
ATOM 2523 N N . ASP B 1 129 ? -12.086 -22.469 5.688 1 73.62 129 ASP B N 1
ATOM 2524 C CA . ASP B 1 129 ? -12.43 -22.672 7.09 1 73.62 129 ASP B CA 1
ATOM 2525 C C . ASP B 1 129 ? -11.992 -21.469 7.934 1 73.62 129 ASP B C 1
ATOM 2527 O O . ASP B 1 129 ? -12.039 -21.516 9.164 1 73.62 129 ASP B O 1
ATOM 2531 N N . SER B 1 130 ? -11.586 -20.469 7.168 1 67.44 130 SER B N 1
ATOM 2532 C CA . SER B 1 130 ? -11.172 -19.266 7.902 1 67.44 130 SER B CA 1
ATOM 2533 C C . SER B 1 130 ? -12.383 -18.469 8.359 1 67.44 130 SER B C 1
ATOM 2535 O O . SER B 1 130 ? -13.516 -18.75 7.957 1 67.44 130 SER B O 1
ATOM 2537 N N . VAL B 1 131 ? -12.172 -17.562 9.273 1 68.62 131 VAL B N 1
ATOM 2538 C CA . VAL B 1 131 ? -13.195 -16.656 9.758 1 68.62 131 VAL B CA 1
ATOM 2539 C C . VAL B 1 131 ? -13.828 -15.906 8.586 1 68.62 131 VAL B C 1
ATOM 2541 O O . VAL B 1 131 ? -14.977 -15.461 8.672 1 68.62 131 VAL B O 1
ATOM 2544 N N . TYR B 1 132 ? -13.078 -16 7.387 1 66.5 132 TYR B N 1
ATOM 2545 C CA . TYR B 1 132 ? -13.578 -15.281 6.215 1 66.5 132 TYR B CA 1
ATOM 2546 C C . TYR B 1 132 ? -13.93 -16.25 5.094 1 66.5 132 TYR B C 1
ATOM 2548 O O . TYR B 1 132 ? -14.047 -15.859 3.934 1 66.5 132 TYR B O 1
ATOM 2556 N N . GLY B 1 133 ? -13.984 -17.484 5.387 1 64.12 133 GLY B N 1
ATOM 2557 C CA . GLY B 1 133 ? -14.094 -18.609 4.461 1 64.12 133 GLY B CA 1
ATOM 2558 C C . GLY B 1 133 ? -15.352 -18.547 3.604 1 64.12 133 GLY B C 1
ATOM 2559 O O . GLY B 1 133 ? -15.383 -19.109 2.51 1 64.12 133 GLY B O 1
ATOM 2560 N N . ASN B 1 134 ? -16.266 -17.953 4.098 1 63.88 134 ASN B N 1
ATOM 2561 C CA . ASN B 1 134 ? -17.484 -17.891 3.316 1 63.88 134 ASN B CA 1
ATOM 2562 C C . ASN B 1 134 ? -17.281 -17.172 1.986 1 63.88 134 ASN B C 1
ATOM 2564 O O . ASN B 1 134 ? -18.109 -17.266 1.084 1 63.88 134 ASN B O 1
ATOM 2568 N N . PHE B 1 135 ? -16.141 -16.609 1.882 1 64.19 135 PHE B N 1
ATOM 2569 C CA . PHE B 1 135 ? -15.867 -15.844 0.671 1 64.19 135 PHE B CA 1
ATOM 2570 C C . PHE B 1 135 ? -14.742 -16.484 -0.128 1 64.19 135 PHE B C 1
ATOM 2572 O O . PHE B 1 135 ? -14.094 -15.836 -0.944 1 64.19 135 PHE B O 1
ATOM 2579 N N . TYR B 1 136 ? -14.656 -17.719 0.249 1 62.81 136 TYR B N 1
ATOM 2580 C CA . TYR B 1 136 ? -13.641 -18.469 -0.472 1 62.81 136 TYR B CA 1
ATOM 2581 C C . TYR B 1 136 ? -13.953 -18.531 -1.962 1 62.81 136 TYR B C 1
ATOM 2583 O O . TYR B 1 136 ? -15.117 -18.641 -2.352 1 62.81 136 TYR B O 1
ATOM 2591 N N . ASN B 1 137 ? -12.984 -18.172 -2.727 1 63.88 137 ASN B N 1
ATOM 2592 C CA . ASN B 1 137 ? -13.016 -18.297 -4.18 1 63.88 137 ASN B CA 1
ATOM 2593 C C . ASN B 1 137 ? -11.672 -18.75 -4.727 1 63.88 137 ASN B C 1
ATOM 2595 O O . ASN B 1 137 ? -10.625 -18.234 -4.336 1 63.88 137 ASN B O 1
ATOM 2599 N N . GLU B 1 138 ? -11.805 -19.75 -5.523 1 64.88 138 GLU B N 1
ATOM 2600 C CA . GLU B 1 138 ? -10.625 -20.375 -6.109 1 64.88 138 GLU B CA 1
ATOM 2601 C C . GLU B 1 138 ? -9.828 -19.391 -6.945 1 64.88 138 GLU B C 1
ATOM 2603 O O . GLU B 1 138 ? -8.625 -19.578 -7.172 1 64.88 138 GLU B O 1
ATOM 2608 N N . LYS B 1 139 ? -10.391 -18.297 -7.309 1 77.88 139 LYS B N 1
ATOM 2609 C CA . LYS B 1 139 ? -9.727 -17.391 -8.242 1 77.88 139 LYS B CA 1
ATOM 2610 C C . LYS B 1 139 ? -8.984 -16.297 -7.5 1 77.88 139 LYS B C 1
ATOM 2612 O O . LYS B 1 139 ? -8.312 -15.469 -8.117 1 77.88 139 LYS B O 1
ATOM 2617 N N . ILE B 1 140 ? -8.945 -16.391 -6.223 1 82.44 140 ILE B N 1
ATOM 2618 C CA . ILE B 1 140 ? -8.312 -15.328 -5.445 1 82.44 140 ILE B CA 1
ATOM 2619 C C . ILE B 1 140 ? -6.812 -15.578 -5.348 1 82.44 140 ILE B C 1
ATOM 2621 O O . ILE B 1 140 ? -6.379 -16.719 -5.176 1 82.44 140 ILE B O 1
ATOM 2625 N N . PRO B 1 141 ? -6.086 -14.5 -5.504 1 86.69 141 PRO B N 1
ATOM 2626 C CA . PRO B 1 141 ? -4.633 -14.68 -5.473 1 86.69 141 PRO B CA 1
ATOM 2627 C C . PRO B 1 141 ? -4.145 -15.352 -4.191 1 86.69 141 PRO B C 1
ATOM 2629 O O . PRO B 1 141 ? -4.582 -14.992 -3.096 1 86.69 141 PRO B O 1
ATOM 2632 N N . GLU B 1 142 ? -3.248 -16.344 -4.395 1 88 142 GLU B N 1
ATOM 2633 C CA . GLU B 1 142 ? -2.625 -17.031 -3.27 1 88 142 GLU B CA 1
ATOM 2634 C C . GLU B 1 142 ? -1.24 -16.469 -2.971 1 88 142 GLU B C 1
ATOM 2636 O O . GLU B 1 142 ? -0.233 -17.172 -3.141 1 88 142 GLU B O 1
ATOM 2641 N N . VAL B 1 143 ? -1.222 -15.25 -2.551 1 92.5 143 VAL B N 1
ATOM 2642 C CA . VAL B 1 143 ? 0.028 -14.539 -2.312 1 92.5 143 VAL B CA 1
ATOM 2643 C C . VAL B 1 143 ? -0.025 -13.844 -0.955 1 92.5 143 VAL B C 1
ATOM 2645 O O . VAL B 1 143 ? -1.087 -13.383 -0.527 1 92.5 143 VAL B O 1
ATOM 2648 N N . GLN B 1 144 ? 1.109 -13.852 -0.336 1 93.62 144 GLN B N 1
ATOM 2649 C CA . GLN B 1 144 ? 1.246 -13.031 0.866 1 93.62 144 GLN B CA 1
ATOM 2650 C C . GLN B 1 144 ? 1.569 -11.586 0.514 1 93.62 144 GLN B C 1
ATOM 2652 O O . GLN B 1 144 ? 2.357 -11.32 -0.397 1 93.62 144 GLN B O 1
ATOM 2657 N N . LEU B 1 145 ? 0.938 -10.75 1.233 1 95.31 145 LEU B N 1
ATOM 2658 C CA . LEU B 1 145 ? 1.199 -9.32 1.093 1 95.31 145 LEU B CA 1
ATOM 2659 C C . LEU B 1 145 ? 1.34 -8.656 2.459 1 95.31 145 LEU B C 1
ATOM 2661 O O . LEU B 1 145 ? 0.595 -8.977 3.387 1 95.31 145 LEU B O 1
ATOM 2665 N N . ALA B 1 146 ? 2.285 -7.812 2.576 1 95.12 146 ALA B N 1
ATOM 2666 C CA . ALA B 1 146 ? 2.432 -6.934 3.732 1 95.12 146 ALA B CA 1
ATOM 2667 C C . ALA B 1 146 ? 2.688 -5.492 3.299 1 95.12 146 ALA B C 1
ATOM 2669 O O . ALA B 1 146 ? 3.348 -5.25 2.285 1 95.12 146 ALA B O 1
ATOM 2670 N N . SER B 1 147 ? 2.145 -4.625 4.043 1 95.38 147 SER B N 1
ATOM 2671 C CA . SER B 1 147 ? 2.293 -3.215 3.691 1 95.38 147 SER B CA 1
ATOM 2672 C C . SER B 1 147 ? 2.459 -2.352 4.938 1 95.38 147 SER B C 1
ATOM 2674 O O . SER B 1 147 ? 1.8 -2.584 5.953 1 95.38 147 SER B O 1
ATOM 2676 N N . ASN B 1 148 ? 3.295 -1.399 4.879 1 92.94 148 ASN B N 1
ATOM 2677 C CA . ASN B 1 148 ? 3.338 -0.304 5.84 1 92.94 148 ASN B CA 1
ATOM 2678 C C . ASN B 1 148 ? 3.674 1.022 5.168 1 92.94 148 ASN B C 1
ATOM 2680 O O . ASN B 1 148 ? 4.207 1.042 4.055 1 92.94 148 ASN B O 1
ATOM 2684 N N . SER B 1 149 ? 3.264 2.035 5.758 1 93.06 149 SER B N 1
ATOM 2685 C CA . SER B 1 149 ? 3.564 3.367 5.242 1 93.06 149 SER B CA 1
ATOM 2686 C C . SER B 1 149 ? 3.75 4.371 6.379 1 93.06 149 SER B C 1
ATOM 2688 O O . SER B 1 149 ? 3.213 4.188 7.473 1 93.06 149 SER B O 1
ATOM 2690 N N . PHE B 1 150 ? 4.496 5.379 6.102 1 90.75 150 PHE B N 1
ATOM 2691 C CA . PHE B 1 150 ? 4.703 6.453 7.066 1 90.75 150 PHE B CA 1
ATOM 2692 C C . PHE B 1 150 ? 5.062 7.754 6.363 1 90.75 150 PHE B C 1
ATOM 2694 O O . PHE B 1 150 ? 5.48 7.746 5.203 1 90.75 150 PHE B O 1
ATOM 2701 N N . ASN B 1 151 ? 4.809 8.773 7.07 1 90.56 151 ASN B N 1
ATOM 2702 C CA . ASN B 1 151 ? 5.301 10.086 6.68 1 90.56 151 ASN B CA 1
ATOM 2703 C C . ASN B 1 151 ? 6.539 10.484 7.48 1 90.56 151 ASN B C 1
ATOM 2705 O O . ASN B 1 151 ? 6.605 10.25 8.688 1 90.56 151 ASN B O 1
ATOM 2709 N N . TYR B 1 152 ? 7.473 11.039 6.766 1 90.81 152 TYR B N 1
ATOM 2710 C CA . TYR B 1 152 ? 8.695 11.492 7.414 1 90.81 152 TYR B CA 1
ATOM 2711 C C . TYR B 1 152 ? 9.328 12.648 6.645 1 90.81 152 TYR B C 1
ATOM 2713 O O . TYR B 1 152 ? 9.609 12.523 5.449 1 90.81 152 TYR B O 1
ATOM 2721 N N . LYS B 1 153 ? 9.508 13.805 7.262 1 90.25 153 LYS B N 1
ATOM 2722 C CA . LYS B 1 153 ? 10.172 14.992 6.727 1 90.25 153 LYS B CA 1
ATOM 2723 C C . LYS B 1 153 ? 9.594 15.375 5.367 1 90.25 153 LYS B C 1
ATOM 2725 O O . LYS B 1 153 ? 10.336 15.578 4.406 1 90.25 153 LYS B O 1
ATOM 2730 N N . GLY B 1 154 ? 8.281 15.367 5.297 1 89.69 154 GLY B N 1
ATOM 2731 C CA . GLY B 1 154 ? 7.582 15.883 4.133 1 89.69 154 GLY B CA 1
ATOM 2732 C C . GLY B 1 154 ? 7.363 14.836 3.057 1 89.69 154 GLY B C 1
ATOM 2733 O O . GLY B 1 154 ? 6.73 15.109 2.033 1 89.69 154 GLY B O 1
ATOM 2734 N N . CYS B 1 155 ? 7.855 13.609 3.285 1 92.94 155 CYS B N 1
ATOM 2735 C CA . CYS B 1 155 ? 7.727 12.539 2.299 1 92.94 155 CYS B CA 1
ATOM 2736 C C . CYS B 1 155 ? 6.848 11.414 2.828 1 92.94 155 CYS B C 1
ATOM 2738 O O . CYS B 1 155 ? 6.922 11.062 4.008 1 92.94 155 CYS B O 1
ATOM 2740 N N . SER B 1 156 ? 6.023 10.961 1.913 1 93.25 156 SER B N 1
ATOM 2741 C CA . SER B 1 156 ? 5.32 9.711 2.184 1 93.25 156 SER B CA 1
ATOM 2742 C C . SER B 1 156 ? 6.117 8.508 1.686 1 93.25 156 SER B C 1
ATOM 2744 O O . SER B 1 156 ? 6.57 8.484 0.541 1 93.25 156 SER B O 1
ATOM 2746 N N . PHE B 1 157 ? 6.309 7.562 2.588 1 94.69 157 PHE B N 1
ATOM 2747 C CA . PHE B 1 157 ? 6.953 6.293 2.264 1 94.69 157 PHE B CA 1
ATOM 2748 C C . PHE B 1 157 ? 5.938 5.156 2.264 1 94.69 157 PHE B C 1
ATOM 2750 O O . PHE B 1 157 ? 5.324 4.863 3.293 1 94.69 157 PHE B O 1
ATOM 2757 N N . ASN B 1 158 ? 5.738 4.562 1.148 1 95.81 158 ASN B N 1
ATOM 2758 C CA . ASN B 1 158 ? 4.844 3.42 1.009 1 95.81 158 ASN B CA 1
ATOM 2759 C C . ASN B 1 158 ? 5.609 2.148 0.657 1 95.81 158 ASN B C 1
ATOM 2761 O O . ASN B 1 158 ? 6.277 2.086 -0.377 1 95.81 158 ASN B O 1
ATOM 2765 N N . LEU B 1 159 ? 5.5 1.201 1.536 1 96.56 159 LEU B N 1
ATOM 2766 C CA . LEU B 1 159 ? 6.242 -0.043 1.365 1 96.56 159 LEU B CA 1
ATOM 2767 C C . LEU B 1 159 ? 5.293 -1.229 1.23 1 96.56 159 LEU B C 1
ATOM 2769 O O . LEU B 1 159 ? 4.301 -1.319 1.956 1 96.56 159 LEU B O 1
ATOM 2773 N N . LEU B 1 160 ? 5.637 -2.088 0.309 1 97 160 LEU B N 1
ATOM 2774 C CA . LEU B 1 160 ? 4.871 -3.309 0.081 1 97 160 LEU B CA 1
ATOM 2775 C C . LEU B 1 160 ? 5.801 -4.488 -0.186 1 97 160 LEU B C 1
ATOM 2777 O O . LEU B 1 160 ? 6.793 -4.352 -0.903 1 97 160 LEU B O 1
ATOM 2781 N N . CYS B 1 161 ? 5.422 -5.594 0.38 1 96.81 161 CYS B N 1
ATOM 2782 C CA . CYS B 1 161 ? 6.168 -6.82 0.117 1 96.81 161 CYS B CA 1
ATOM 2783 C C . CYS B 1 161 ? 5.238 -7.934 -0.348 1 96.81 161 CYS B C 1
ATOM 2785 O O . CYS B 1 161 ? 4.164 -8.133 0.227 1 96.81 161 CYS B O 1
ATOM 2787 N N . LEU B 1 162 ? 5.668 -8.602 -1.368 1 95.56 162 LEU B N 1
ATOM 2788 C CA . LEU B 1 162 ? 4.945 -9.75 -1.898 1 95.56 162 LEU B CA 1
ATOM 2789 C C . LEU B 1 162 ? 5.781 -11.016 -1.778 1 95.56 162 LEU B C 1
ATOM 2791 O O . LEU B 1 162 ? 6.992 -10.992 -2.012 1 95.56 162 LEU B O 1
ATOM 2795 N N . SER B 1 163 ? 5.039 -12.094 -1.502 1 94.19 163 SER B N 1
ATOM 2796 C CA . SER B 1 163 ? 5.68 -13.398 -1.501 1 94.19 163 SER B CA 1
ATOM 2797 C C . SER B 1 163 ? 4.68 -14.508 -1.826 1 94.19 163 SER B C 1
ATOM 2799 O O . SER B 1 163 ? 3.545 -14.484 -1.342 1 94.19 163 SER B O 1
ATOM 2801 N N . ASP B 1 164 ? 5.121 -15.414 -2.631 1 88.56 164 ASP B N 1
ATOM 2802 C CA . ASP B 1 164 ? 4.32 -16.609 -2.896 1 88.56 164 ASP B CA 1
ATOM 2803 C C . ASP B 1 164 ? 4.855 -17.812 -2.131 1 88.56 164 ASP B C 1
ATOM 2805 O O . ASP B 1 164 ? 4.469 -18.953 -2.406 1 88.56 164 ASP B O 1
ATOM 2809 N N . ASP B 1 165 ? 5.656 -17.531 -1.267 1 84 165 ASP B N 1
ATOM 2810 C CA . ASP B 1 165 ? 6.262 -18.625 -0.506 1 84 165 ASP B CA 1
ATOM 2811 C C . ASP B 1 165 ? 5.281 -19.188 0.521 1 84 165 ASP B C 1
ATOM 2813 O O . ASP B 1 165 ? 4.41 -18.469 1.017 1 84 165 ASP B O 1
ATOM 2817 N N . SER B 1 166 ? 5.504 -20.406 0.776 1 80.25 166 SER B N 1
ATOM 2818 C CA . SER B 1 166 ? 4.625 -21.094 1.718 1 80.25 166 SER B CA 1
ATOM 2819 C C . SER B 1 166 ? 4.996 -20.766 3.16 1 80.25 166 SER B C 1
ATOM 2821 O O . SER B 1 166 ? 4.215 -21.016 4.082 1 80.25 166 SER B O 1
ATOM 2823 N N . GLU B 1 167 ? 6.215 -20.297 3.309 1 85.19 167 GLU B N 1
ATOM 2824 C CA . GLU B 1 167 ? 6.605 -19.922 4.664 1 85.19 167 GLU B CA 1
ATOM 2825 C C . GLU B 1 167 ? 5.66 -18.875 5.242 1 85.19 167 GLU B C 1
ATOM 2827 O O . GLU B 1 167 ? 5.469 -17.812 4.648 1 85.19 167 GLU B O 1
ATOM 2832 N N . LYS B 1 168 ? 5.133 -19.219 6.348 1 85.75 168 LYS B N 1
ATOM 2833 C CA . LYS B 1 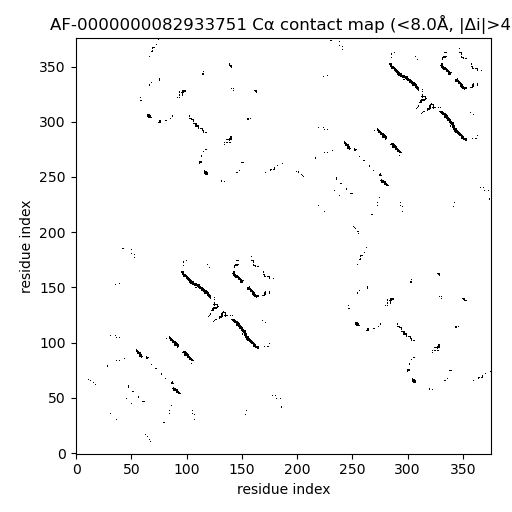168 ? 4.152 -18.344 6.984 1 85.75 168 LYS B CA 1
ATOM 2834 C C . LYS B 1 168 ? 4.762 -17 7.332 1 85.75 168 LYS B C 1
ATOM 2836 O O . LYS B 1 168 ? 5.871 -16.922 7.863 1 85.75 168 LYS B O 1
ATOM 2841 N N . ASP B 1 169 ? 4.109 -15.914 6.891 1 87.31 169 ASP B N 1
ATOM 2842 C CA . ASP B 1 169 ? 4.375 -14.531 7.258 1 87.31 169 ASP B CA 1
ATOM 2843 C C . ASP B 1 169 ? 5.707 -14.055 6.684 1 87.31 169 ASP B C 1
ATOM 2845 O O . ASP B 1 169 ? 6.363 -13.18 7.262 1 87.31 169 ASP B O 1
ATOM 2849 N N . LEU B 1 170 ? 6.156 -14.703 5.664 1 93 170 LEU B N 1
ATOM 2850 C CA . LEU B 1 170 ? 7.43 -14.312 5.066 1 93 170 LEU B CA 1
ATOM 2851 C C . LEU B 1 170 ? 7.383 -12.875 4.578 1 93 170 LEU B C 1
ATOM 2853 O O . LEU B 1 170 ? 8.297 -12.094 4.852 1 93 170 LEU B O 1
ATOM 2857 N N . ALA B 1 171 ? 6.375 -12.5 3.873 1 94.69 171 ALA B N 1
ATOM 2858 C CA . ALA B 1 171 ? 6.258 -11.141 3.365 1 94.69 171 ALA B CA 1
ATOM 2859 C C . ALA B 1 171 ? 6.312 -10.125 4.504 1 94.69 171 ALA B C 1
ATOM 2861 O O . ALA B 1 171 ? 7 -9.109 4.402 1 94.69 171 ALA B O 1
ATOM 2862 N N . ALA B 1 172 ? 5.613 -10.445 5.559 1 93.25 172 ALA B N 1
ATOM 2863 C CA . ALA B 1 172 ? 5.578 -9.539 6.703 1 93.25 172 ALA B CA 1
ATOM 2864 C C . ALA B 1 172 ? 6.957 -9.414 7.348 1 93.25 172 ALA B C 1
ATOM 2866 O O . ALA B 1 172 ? 7.402 -8.312 7.664 1 93.25 172 ALA B O 1
ATOM 2867 N N . SER B 1 173 ? 7.57 -10.484 7.512 1 92.94 173 SER B N 1
ATOM 2868 C CA . SER B 1 173 ? 8.883 -10.492 8.148 1 92.94 173 SER B CA 1
ATOM 2869 C C . SER B 1 173 ? 9.906 -9.742 7.301 1 92.94 173 SER B C 1
ATOM 2871 O O . SER B 1 173 ? 10.68 -8.93 7.82 1 92.94 173 SER B O 1
ATOM 2873 N N . GLU B 1 174 ? 9.953 -10.008 6.059 1 94.19 174 GLU B N 1
ATOM 2874 C CA . GLU B 1 174 ? 10.875 -9.328 5.152 1 94.19 174 GLU B CA 1
ATOM 2875 C C . GLU B 1 174 ? 10.609 -7.828 5.102 1 94.19 174 GLU B C 1
ATOM 2877 O O . GLU B 1 174 ? 11.539 -7.023 5.102 1 94.19 174 GLU B O 1
ATOM 2882 N N . LEU B 1 175 ? 9.344 -7.496 5.09 1 95.06 175 LEU B N 1
ATOM 2883 C CA . LEU B 1 175 ? 8.992 -6.082 5.055 1 95.06 175 LEU B CA 1
ATOM 2884 C C . LEU B 1 175 ? 9.453 -5.371 6.32 1 95.06 175 LEU B C 1
ATOM 2886 O O . LEU B 1 175 ? 9.984 -4.262 6.258 1 95.06 175 LEU B O 1
ATOM 2890 N N . MET B 1 176 ? 9.18 -5.973 7.387 1 92.44 176 MET B N 1
ATOM 2891 C CA . MET B 1 176 ? 9.578 -5.375 8.656 1 92.44 176 MET B CA 1
ATOM 2892 C C . MET B 1 176 ? 11.086 -5.164 8.719 1 92.44 176 MET B C 1
ATOM 2894 O O . MET B 1 176 ? 11.555 -4.102 9.125 1 92.44 176 MET B O 1
ATOM 2898 N N . ALA B 1 177 ? 11.805 -6.152 8.32 1 92.81 177 ALA B N 1
ATOM 2899 C CA . ALA B 1 177 ? 13.258 -6.039 8.297 1 92.81 177 ALA B CA 1
ATOM 2900 C C . ALA B 1 177 ? 13.703 -4.922 7.355 1 92.81 177 ALA B C 1
ATOM 2902 O O . ALA B 1 177 ? 14.578 -4.125 7.695 1 92.81 177 ALA B O 1
ATOM 2903 N N . PHE B 1 178 ? 13.172 -4.875 6.242 1 95.62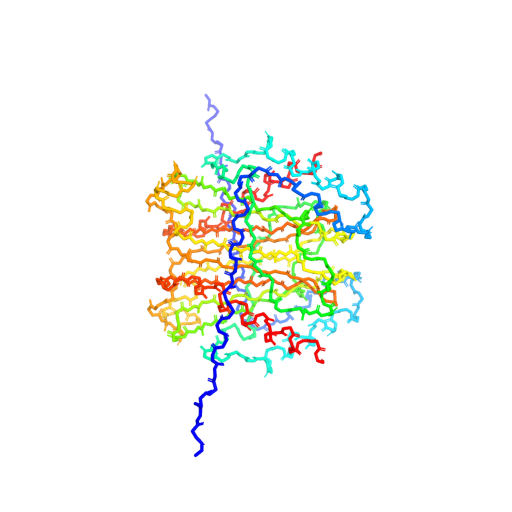 178 PHE B N 1
ATOM 2904 C CA . PHE B 1 178 ? 13.492 -3.848 5.262 1 95.62 178 PHE B CA 1
ATOM 2905 C C . PHE B 1 178 ? 13.172 -2.461 5.805 1 95.62 178 PHE B C 1
ATOM 2907 O O . PHE B 1 178 ? 14 -1.551 5.727 1 95.62 178 PHE B O 1
ATOM 2914 N N . SER B 1 179 ? 11.953 -2.305 6.352 1 93.5 179 SER B N 1
ATOM 2915 C CA . SER B 1 179 ? 11.516 -1.022 6.898 1 93.5 179 SER B CA 1
ATOM 2916 C C . SER B 1 179 ? 12.453 -0.545 8 1 93.5 179 SER B C 1
ATOM 2918 O O . SER B 1 179 ? 12.805 0.636 8.062 1 93.5 179 SER B O 1
ATOM 2920 N N . ASN B 1 180 ? 12.781 -1.443 8.828 1 91.62 180 ASN B N 1
ATOM 2921 C CA . ASN B 1 180 ? 13.703 -1.087 9.906 1 91.62 180 ASN B CA 1
ATOM 2922 C C . ASN B 1 180 ? 15.031 -0.576 9.352 1 91.62 180 ASN B C 1
ATOM 2924 O O . ASN B 1 180 ? 15.547 0.451 9.805 1 91.62 180 ASN B O 1
ATOM 2928 N N . GLU B 1 181 ? 15.57 -1.256 8.406 1 93.69 181 GLU B N 1
ATOM 2929 C CA . GLU B 1 181 ? 16.828 -0.845 7.801 1 93.69 181 GLU B CA 1
ATOM 2930 C C . GLU B 1 181 ? 16.688 0.492 7.078 1 93.69 181 GLU B C 1
ATOM 2932 O O . GLU B 1 181 ? 17.578 1.34 7.152 1 93.69 181 GLU B O 1
ATOM 2937 N N . LEU B 1 182 ? 15.641 0.653 6.383 1 94.69 182 LEU B N 1
ATOM 2938 C CA . LEU B 1 182 ? 15.398 1.899 5.664 1 94.69 182 LEU B CA 1
ATOM 2939 C C . LEU B 1 182 ? 15.297 3.072 6.633 1 94.69 182 LEU B C 1
ATOM 2941 O O . LEU B 1 182 ? 15.922 4.113 6.422 1 94.69 182 LEU B O 1
ATOM 2945 N N . ILE B 1 183 ? 14.5 2.9 7.637 1 92.06 183 ILE B N 1
ATOM 2946 C CA . ILE B 1 183 ? 14.281 3.967 8.609 1 92.06 183 ILE B CA 1
ATOM 2947 C C . ILE B 1 183 ? 15.609 4.348 9.266 1 92.06 183 ILE B C 1
ATOM 2949 O O . ILE B 1 183 ? 15.922 5.531 9.406 1 92.06 183 ILE B O 1
ATOM 2953 N N . LYS B 1 184 ? 16.344 3.367 9.625 1 90.62 184 LYS B N 1
ATOM 2954 C CA . LYS B 1 184 ? 17.672 3.641 10.172 1 90.62 184 LYS B CA 1
ATOM 2955 C C . LYS B 1 184 ? 18.516 4.434 9.188 1 90.62 184 LYS B C 1
ATOM 2957 O O . LYS B 1 184 ? 19.25 5.355 9.578 1 90.62 184 LYS B O 1
ATOM 2962 N N . PHE B 1 185 ? 18.438 4.102 7.996 1 93.94 185 PHE B N 1
ATOM 2963 C CA . PHE B 1 185 ? 19.234 4.719 6.941 1 93.94 185 PHE B CA 1
ATOM 2964 C C . PHE B 1 185 ? 18.828 6.172 6.734 1 93.94 185 PHE B C 1
ATOM 2966 O O . PHE B 1 185 ? 19.672 7.055 6.613 1 93.94 185 PHE B O 1
ATOM 2973 N N . ILE B 1 186 ? 17.516 6.484 6.773 1 92.19 186 ILE B N 1
ATOM 2974 C CA . ILE B 1 186 ? 17.078 7.809 6.363 1 92.19 186 ILE B CA 1
ATOM 2975 C C . ILE B 1 186 ? 17.062 8.75 7.566 1 92.19 186 ILE B C 1
ATOM 2977 O O . ILE B 1 186 ? 16.938 9.961 7.41 1 92.19 186 ILE B O 1
ATOM 2981 N N . THR B 1 187 ? 17.078 8.234 8.719 1 87.44 187 THR B N 1
ATOM 2982 C CA . THR B 1 187 ? 17.031 9.086 9.898 1 87.44 187 THR B CA 1
ATOM 2983 C C . THR B 1 187 ? 18.438 9.367 10.422 1 87.44 187 THR B C 1
ATOM 2985 O O . THR B 1 187 ? 18.609 10.094 11.398 1 87.44 187 THR B O 1
ATOM 2988 N N . LYS B 1 188 ? 19.422 8.812 9.859 1 82.19 188 LYS B N 1
ATOM 2989 C CA . LYS B 1 188 ? 20.812 9.086 10.234 1 82.19 188 LYS B CA 1
ATOM 2990 C C . LYS B 1 188 ? 21.234 10.477 9.758 1 82.19 188 LYS B C 1
ATOM 2992 O O . LYS B 1 188 ? 20.828 10.93 8.688 1 82.19 188 LYS B O 1
#

pLDDT: mean 75.25, std 23.09, range [19.27, 97.06]